Protein AF-A0A1W2TJQ8-F1 (afdb_monomer_lite)

Foldseek 3Di:
DVVLQLLLLVLLQLFKDQQVVLHGDDSVVLVVLLVVLQVVLVVVVVVVVPPPPDDDDDDDDDDDDDDDDDDDDDDPPPPDPPDDQLGRNDDDPVDHSVVSSVSSNVNCPVVVPDRIFGWWFWKKKKAFQVQQQAFDDDPPPPDDDDDDDDDPDRHGLNVVLVVQFPFWDDWDDDPGMTITIGTGGNNCVVVSVVSCCPSRVPRMDMDTPGSGDGDDD

pLDDT: mean 74.31, std 22.78, range [26.33, 95.38]

Structure (mmCIF, N/CA/C/O backbone):
data_AF-A0A1W2TJQ8-F1
#
_entry.id   AF-A0A1W2TJQ8-F1
#
loop_
_atom_site.group_PDB
_atom_site.id
_atom_site.type_symbol
_atom_site.label_atom_id
_atom_site.label_alt_id
_atom_site.label_comp_id
_atom_site.label_asym_id
_atom_site.label_entity_id
_atom_site.label_seq_id
_atom_site.pdbx_PDB_ins_c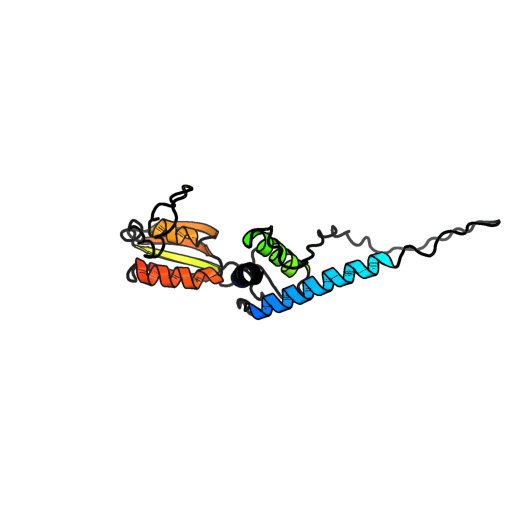ode
_atom_site.Cartn_x
_atom_site.Cartn_y
_atom_site.Cartn_z
_atom_site.occupancy
_atom_site.B_iso_or_equiv
_atom_site.auth_seq_id
_atom_site.auth_comp_id
_atom_site.auth_asym_id
_atom_site.auth_atom_id
_atom_site.pdbx_PDB_model_num
ATOM 1 N N . MET A 1 1 ? 19.035 12.869 -8.735 1.00 63.84 1 MET A N 1
ATOM 2 C CA . MET A 1 1 ? 18.382 11.828 -9.554 1.00 63.84 1 MET A CA 1
ATOM 3 C C . MET A 1 1 ? 18.029 10.630 -8.681 1.00 63.84 1 MET A C 1
ATOM 5 O O . MET A 1 1 ? 16.858 10.291 -8.577 1.00 63.84 1 MET A O 1
ATOM 9 N N . ASP A 1 2 ? 19.001 10.108 -7.936 1.00 82.50 2 ASP A N 1
ATOM 10 C CA . ASP A 1 2 ? 18.898 8.849 -7.175 1.00 82.50 2 ASP A CA 1
ATOM 11 C C . ASP A 1 2 ? 17.796 8.828 -6.108 1.00 82.50 2 ASP A C 1
ATOM 13 O O . ASP A 1 2 ? 17.127 7.818 -5.917 1.00 82.50 2 ASP A O 1
ATOM 17 N N . ARG A 1 3 ? 17.525 9.964 -5.449 1.00 87.06 3 ARG A N 1
ATOM 18 C CA . ARG A 1 3 ? 16.430 10.059 -4.469 1.00 87.06 3 ARG A CA 1
ATOM 19 C C . ARG A 1 3 ? 15.058 9.772 -5.092 1.00 87.06 3 ARG A C 1
ATOM 21 O O . ARG A 1 3 ? 14.298 8.994 -4.531 1.00 87.06 3 ARG A O 1
ATOM 28 N N . VAL A 1 4 ? 14.757 10.394 -6.236 1.00 88.75 4 VAL A N 1
ATOM 29 C CA . VAL A 1 4 ? 13.474 10.208 -6.943 1.00 88.75 4 VAL A CA 1
ATOM 30 C C . VAL A 1 4 ? 13.395 8.795 -7.509 1.00 88.75 4 VAL A C 1
ATOM 32 O O . VAL A 1 4 ? 12.346 8.166 -7.449 1.00 88.75 4 VAL A O 1
ATOM 35 N N . HIS A 1 5 ? 14.516 8.274 -8.005 1.00 89.19 5 HIS A N 1
ATOM 36 C CA . HIS A 1 5 ? 14.603 6.914 -8.521 1.00 89.19 5 HIS A CA 1
ATOM 37 C C . HIS A 1 5 ? 14.267 5.860 -7.458 1.00 89.19 5 HIS A C 1
ATOM 39 O O . HIS A 1 5 ? 13.374 5.038 -7.663 1.00 89.19 5 HIS A O 1
ATOM 45 N N . ASN A 1 6 ? 14.885 5.958 -6.280 1.00 91.19 6 ASN A N 1
ATOM 46 C CA . ASN A 1 6 ? 14.602 5.063 -5.159 1.00 91.19 6 ASN A CA 1
ATOM 47 C C . ASN A 1 6 ? 13.150 5.176 -4.675 1.00 91.19 6 ASN A C 1
ATOM 49 O O . ASN A 1 6 ? 12.543 4.175 -4.296 1.00 91.19 6 ASN A O 1
ATOM 53 N N . GLU A 1 7 ? 12.574 6.381 -4.705 1.00 91.69 7 GLU A N 1
ATOM 54 C CA . GLU A 1 7 ? 11.172 6.604 -4.347 1.00 91.69 7 GLU A CA 1
ATOM 55 C C . GLU A 1 7 ? 10.215 5.932 -5.343 1.00 91.69 7 GLU A C 1
ATOM 57 O O . GLU A 1 7 ? 9.292 5.231 -4.927 1.00 91.69 7 GLU A O 1
ATOM 62 N N . VAL A 1 8 ? 10.464 6.073 -6.650 1.00 92.62 8 VAL A N 1
ATOM 63 C CA . VAL A 1 8 ? 9.691 5.396 -7.703 1.00 92.62 8 VAL A CA 1
ATOM 64 C C . VAL A 1 8 ? 9.752 3.881 -7.518 1.00 92.62 8 VAL A C 1
ATOM 66 O O . VAL A 1 8 ? 8.707 3.236 -7.455 1.00 92.62 8 VAL A O 1
ATOM 69 N N . ILE A 1 9 ? 10.953 3.315 -7.366 1.00 92.56 9 ILE A N 1
ATOM 70 C CA . ILE A 1 9 ? 11.134 1.869 -7.169 1.00 92.56 9 ILE A CA 1
ATOM 71 C C . ILE A 1 9 ? 10.410 1.394 -5.909 1.00 92.56 9 ILE A C 1
ATOM 73 O O . ILE A 1 9 ? 9.742 0.362 -5.945 1.00 92.56 9 ILE A O 1
ATOM 77 N N . GLY A 1 10 ? 10.498 2.147 -4.809 1.00 90.94 10 GLY A N 1
ATOM 78 C CA . GLY A 1 10 ? 9.810 1.821 -3.562 1.00 90.94 10 GLY A CA 1
ATOM 79 C C . GLY A 1 10 ? 8.291 1.739 -3.727 1.00 90.94 10 GLY A C 1
ATOM 80 O O . GLY A 1 10 ? 7.677 0.784 -3.253 1.00 90.94 10 GLY A O 1
ATOM 81 N N . ILE A 1 11 ? 7.692 2.694 -4.448 1.00 90.06 11 ILE A N 1
ATOM 82 C CA . ILE A 1 11 ? 6.245 2.716 -4.723 1.00 90.06 11 ILE A CA 1
ATOM 83 C C . ILE A 1 11 ? 5.832 1.553 -5.636 1.00 90.06 11 ILE A C 1
ATOM 85 O O . ILE A 1 11 ? 4.778 0.950 -5.440 1.00 90.06 11 ILE A O 1
ATOM 89 N N . VAL A 1 12 ? 6.635 1.231 -6.652 1.00 90.50 12 VAL A N 1
ATOM 90 C CA . VAL A 1 12 ? 6.337 0.127 -7.578 1.00 90.50 12 VAL A CA 1
ATOM 91 C C . VAL A 1 12 ? 6.438 -1.219 -6.852 1.00 90.50 12 VAL A C 1
ATOM 93 O O . VAL A 1 12 ? 5.533 -2.050 -6.952 1.00 90.50 12 VAL A O 1
ATOM 96 N N . ALA A 1 13 ? 7.500 -1.416 -6.068 1.00 89.56 13 ALA A N 1
ATOM 97 C CA . ALA A 1 13 ? 7.721 -2.636 -5.300 1.00 89.56 13 ALA A CA 1
ATOM 98 C C . ALA A 1 13 ? 6.625 -2.877 -4.251 1.00 89.56 13 ALA A C 1
ATOM 100 O O . ALA A 1 13 ? 6.263 -4.022 -4.015 1.00 89.56 13 ALA A O 1
ATOM 101 N N . SER A 1 14 ? 6.038 -1.830 -3.658 1.00 87.50 14 SER A N 1
ATOM 102 C CA . SER A 1 14 ? 4.963 -1.995 -2.668 1.00 87.50 14 SER A CA 1
ATOM 103 C C . SER A 1 14 ? 3.621 -2.449 -3.260 1.00 87.50 14 SER A C 1
ATOM 105 O O . SER A 1 14 ? 2.761 -2.911 -2.506 1.00 87.50 14 SER A O 1
ATOM 107 N N . LYS A 1 15 ? 3.433 -2.306 -4.581 1.00 86.88 15 LYS A N 1
ATOM 108 C CA . LYS A 1 15 ? 2.163 -2.541 -5.295 1.00 86.88 15 LYS A CA 1
ATOM 109 C C . LYS A 1 15 ? 2.174 -3.759 -6.221 1.00 86.88 15 LYS A C 1
ATOM 111 O O . LYS A 1 15 ? 1.104 -4.242 -6.597 1.00 86.88 15 LYS A O 1
ATOM 116 N N . LEU A 1 16 ? 3.353 -4.233 -6.623 1.00 86.06 16 LEU A N 1
ATOM 117 C CA . LEU A 1 16 ? 3.500 -5.380 -7.519 1.00 86.06 16 LEU A CA 1
ATOM 118 C C . LEU A 1 16 ? 3.864 -6.649 -6.749 1.00 86.06 16 LEU A C 1
ATOM 120 O O . LEU A 1 16 ? 4.748 -6.655 -5.891 1.00 86.06 16 LEU A O 1
ATOM 124 N N . VAL A 1 17 ? 3.211 -7.749 -7.114 1.00 86.19 17 VAL A N 1
ATOM 125 C CA . VAL A 1 17 ? 3.502 -9.082 -6.580 1.00 86.19 17 VAL A CA 1
ATOM 126 C C . VAL A 1 17 ? 3.666 -10.083 -7.712 1.00 86.19 17 VAL A C 1
ATOM 128 O O . VAL A 1 17 ? 3.165 -9.884 -8.822 1.00 86.19 17 VAL A O 1
ATOM 131 N N . ASP A 1 18 ? 4.331 -11.187 -7.404 1.00 87.06 18 ASP A N 1
ATOM 132 C CA . ASP A 1 18 ? 4.364 -12.354 -8.272 1.00 87.06 18 ASP A CA 1
ATOM 133 C C . ASP A 1 18 ? 3.012 -13.093 -8.190 1.00 87.06 18 ASP A C 1
ATOM 135 O O . ASP A 1 18 ? 2.640 -13.592 -7.119 1.00 87.06 18 ASP A O 1
ATOM 139 N N . PRO A 1 19 ? 2.259 -13.214 -9.298 1.00 82.44 19 PRO A N 1
ATOM 140 C CA . PRO A 1 19 ? 0.963 -13.883 -9.302 1.00 82.44 19 PRO A CA 1
ATOM 141 C C . PRO A 1 19 ? 1.050 -15.385 -8.998 1.00 82.44 19 PRO A C 1
ATOM 143 O O . PRO A 1 19 ? 0.041 -15.964 -8.587 1.00 82.44 19 PRO A O 1
ATOM 146 N N . ARG A 1 20 ? 2.221 -16.016 -9.169 1.00 84.62 20 ARG A N 1
ATOM 147 C CA . ARG A 1 20 ? 2.450 -17.444 -8.905 1.00 84.62 20 ARG A CA 1
ATOM 148 C C . ARG A 1 20 ? 2.801 -17.691 -7.447 1.00 84.62 20 ARG A C 1
ATOM 150 O O . ARG A 1 20 ? 2.193 -18.538 -6.804 1.00 84.62 20 ARG A O 1
ATOM 157 N N . THR A 1 21 ? 3.776 -16.951 -6.923 1.00 84.00 21 THR A N 1
ATOM 158 C CA . THR A 1 21 ? 4.282 -17.174 -5.557 1.00 84.00 21 THR A CA 1
ATOM 159 C C . THR A 1 21 ? 3.563 -16.347 -4.497 1.00 84.00 21 THR A C 1
ATOM 161 O O . THR A 1 21 ? 3.743 -16.602 -3.307 1.00 84.00 21 THR A O 1
ATOM 164 N N . LYS A 1 22 ? 2.751 -15.365 -4.913 1.00 78.81 22 LYS A N 1
ATOM 165 C CA . LYS A 1 22 ? 2.057 -14.394 -4.053 1.00 78.81 22 LYS A CA 1
ATOM 166 C C . LYS A 1 22 ? 3.006 -13.569 -3.177 1.00 78.81 22 LYS A C 1
ATOM 168 O O . LYS A 1 22 ? 2.601 -13.033 -2.148 1.00 78.81 22 LYS A O 1
ATOM 173 N N . ARG A 1 23 ? 4.282 -13.468 -3.563 1.00 81.56 23 ARG A N 1
ATOM 174 C CA . ARG A 1 23 ? 5.295 -12.688 -2.842 1.00 81.56 23 ARG A CA 1
ATOM 175 C C . ARG A 1 23 ? 5.484 -11.323 -3.489 1.00 81.56 23 ARG A C 1
ATOM 177 O O . ARG A 1 23 ? 5.466 -11.191 -4.710 1.00 81.56 23 ARG A O 1
ATOM 184 N N . VAL A 1 24 ? 5.688 -10.320 -2.641 1.00 84.75 24 VAL A N 1
ATOM 185 C CA . VAL A 1 24 ? 6.065 -8.966 -3.055 1.00 84.75 24 VAL A CA 1
ATOM 186 C C . VAL A 1 24 ? 7.486 -8.996 -3.617 1.00 84.75 24 VAL A C 1
ATOM 188 O O . VAL A 1 24 ? 8.364 -9.656 -3.053 1.00 84.75 24 VAL A O 1
ATOM 191 N N . TYR A 1 25 ? 7.715 -8.286 -4.719 1.00 86.75 25 TYR A N 1
ATOM 192 C CA . TYR A 1 25 ? 9.050 -8.164 -5.297 1.00 86.75 25 TYR A CA 1
ATOM 193 C C . TYR A 1 25 ? 9.954 -7.263 -4.452 1.00 86.75 25 TYR A C 1
ATOM 195 O O . TYR A 1 25 ? 9.515 -6.285 -3.849 1.00 86.75 25 TYR A O 1
ATOM 203 N N . THR A 1 26 ? 11.250 -7.574 -4.427 1.00 90.31 26 THR A N 1
ATOM 204 C CA . THR A 1 26 ? 12.237 -6.688 -3.803 1.00 90.31 26 THR A CA 1
ATOM 205 C C . THR A 1 26 ? 12.533 -5.500 -4.714 1.00 90.31 26 THR A C 1
ATOM 207 O O . THR A 1 26 ? 12.431 -5.598 -5.940 1.00 90.31 26 THR A O 1
ATOM 210 N N . THR A 1 27 ? 12.958 -4.382 -4.125 1.00 91.62 27 THR A N 1
ATOM 211 C CA . THR A 1 27 ? 13.327 -3.168 -4.870 1.00 91.62 27 THR A CA 1
ATOM 212 C C . THR A 1 27 ? 14.357 -3.457 -5.963 1.00 91.62 27 THR A C 1
ATOM 214 O O . THR A 1 27 ? 14.155 -3.048 -7.099 1.00 91.62 27 THR A O 1
ATOM 217 N N . GLY A 1 28 ? 15.388 -4.258 -5.670 1.00 92.75 28 GLY A N 1
ATOM 218 C CA . GLY A 1 28 ? 16.419 -4.616 -6.650 1.00 92.75 28 GLY A CA 1
ATOM 219 C C . GLY A 1 28 ? 15.940 -5.526 -7.791 1.00 92.75 28 GLY A C 1
A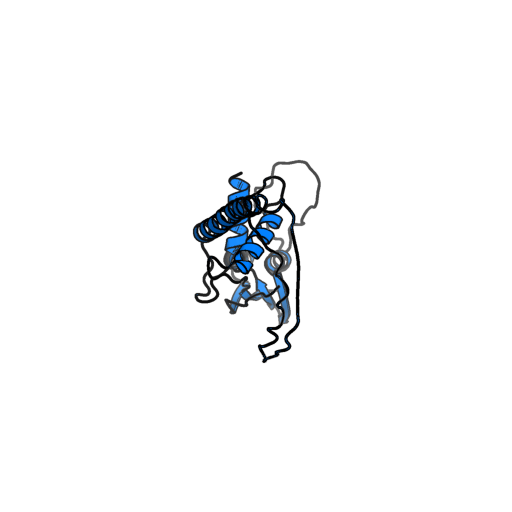TOM 220 O O . GLY A 1 28 ? 16.540 -5.530 -8.861 1.00 92.75 28 GLY A O 1
ATOM 221 N N . MET A 1 29 ? 14.868 -6.309 -7.605 1.00 91.44 29 MET A N 1
ATOM 222 C CA . MET A 1 29 ? 14.260 -7.064 -8.714 1.00 91.44 29 MET A CA 1
ATOM 223 C C . MET A 1 29 ? 13.463 -6.141 -9.639 1.00 91.44 29 MET A C 1
ATOM 225 O O . MET A 1 29 ? 13.547 -6.279 -10.857 1.00 91.44 29 MET A O 1
ATOM 229 N N . ILE A 1 30 ? 12.731 -5.185 -9.061 1.00 92.38 30 ILE A N 1
ATOM 230 C CA . ILE A 1 30 ? 11.990 -4.168 -9.814 1.00 92.38 30 ILE A CA 1
ATOM 231 C C . ILE A 1 30 ? 12.943 -3.244 -10.578 1.00 92.38 30 ILE A C 1
ATOM 233 O O . ILE A 1 30 ? 12.695 -2.961 -11.744 1.00 92.38 30 ILE A O 1
ATOM 237 N N . GLU A 1 31 ? 14.044 -2.823 -9.958 1.00 93.50 31 GLU A N 1
ATOM 238 C CA . GLU A 1 31 ? 15.089 -2.004 -10.584 1.00 93.50 31 GLU A CA 1
ATOM 239 C C . GLU A 1 31 ? 15.645 -2.678 -11.844 1.00 93.50 31 GLU A C 1
ATOM 241 O O . GLU A 1 31 ? 15.554 -2.118 -12.932 1.00 93.50 31 GLU A O 1
ATOM 246 N N . LYS A 1 32 ? 16.075 -3.942 -11.733 1.00 93.25 32 LYS A N 1
ATOM 247 C CA . LYS A 1 32 ? 16.557 -4.725 -12.884 1.00 93.25 32 LYS A CA 1
ATOM 248 C C . LYS A 1 32 ? 15.512 -4.850 -13.990 1.00 93.25 32 LYS A C 1
ATOM 250 O O . LYS A 1 32 ? 15.850 -4.757 -15.165 1.00 93.25 32 LYS A O 1
ATOM 255 N N . ALA A 1 33 ? 14.249 -5.071 -13.629 1.00 91.81 33 ALA A N 1
ATOM 256 C CA . ALA A 1 33 ? 13.171 -5.165 -14.606 1.00 91.81 33 ALA A CA 1
ATOM 257 C C . ALA A 1 33 ? 12.933 -3.827 -15.328 1.00 91.81 33 ALA A C 1
ATOM 259 O O . ALA A 1 33 ? 12.738 -3.811 -16.540 1.00 91.81 33 ALA A O 1
ATOM 260 N N . LEU A 1 34 ? 12.991 -2.704 -14.608 1.00 92.00 34 LEU A N 1
ATOM 261 C CA . LEU A 1 34 ? 12.877 -1.366 -15.189 1.00 92.00 34 LEU A CA 1
ATOM 262 C C . LEU A 1 34 ? 14.087 -1.006 -16.063 1.00 92.00 34 LEU A C 1
ATOM 264 O O . LEU A 1 34 ? 13.902 -0.374 -17.101 1.00 92.00 34 LEU A O 1
ATOM 268 N N . ASP A 1 35 ? 15.291 -1.450 -15.707 1.00 91.75 35 ASP A N 1
ATOM 269 C CA . ASP A 1 35 ? 16.497 -1.272 -16.525 1.00 91.75 35 ASP A CA 1
ATOM 270 C C . ASP A 1 35 ? 16.443 -2.081 -17.829 1.00 91.75 35 ASP A C 1
ATOM 272 O O . ASP A 1 35 ? 16.862 -1.616 -18.894 1.00 91.75 35 ASP A O 1
ATOM 276 N N . MET A 1 36 ? 15.862 -3.284 -17.790 1.00 89.62 36 MET A N 1
ATOM 277 C CA . MET A 1 36 ? 15.589 -4.052 -19.007 1.00 89.62 36 MET A CA 1
ATOM 278 C C . MET A 1 36 ? 14.613 -3.306 -19.928 1.00 89.62 36 MET A C 1
ATOM 280 O O . MET A 1 36 ? 14.845 -3.242 -21.133 1.00 89.62 36 MET A O 1
ATOM 284 N N . LEU A 1 37 ? 13.568 -2.679 -19.379 1.00 90.12 37 LEU A N 1
ATOM 285 C CA . LEU A 1 37 ? 12.615 -1.903 -20.182 1.00 90.12 37 LEU A CA 1
ATOM 286 C C . LEU A 1 37 ? 13.215 -0.605 -20.735 1.00 90.12 37 LEU A C 1
ATOM 288 O O . LEU A 1 37 ? 12.970 -0.273 -21.894 1.00 90.12 37 LEU A O 1
ATOM 292 N N . SER A 1 38 ? 14.030 0.107 -19.952 1.00 90.00 38 SER A N 1
ATOM 293 C CA . SER A 1 38 ? 14.683 1.338 -20.414 1.00 90.00 38 SER A CA 1
ATOM 294 C C . SER A 1 38 ? 15.704 1.054 -21.514 1.00 90.00 38 SER A C 1
ATOM 296 O O . SER A 1 38 ? 15.710 1.727 -22.546 1.00 90.00 38 SER A O 1
ATOM 298 N N . SER A 1 39 ? 16.511 0.002 -21.361 1.00 88.06 39 SER A N 1
ATOM 299 C CA . SER A 1 39 ? 17.462 -0.417 -22.394 1.00 88.06 39 SER A CA 1
ATOM 300 C C . SER A 1 39 ? 16.769 -0.866 -23.684 1.00 88.06 39 SER A C 1
ATOM 302 O O . SER A 1 39 ? 17.253 -0.535 -24.768 1.00 88.06 39 SER A O 1
ATOM 304 N N . GLN A 1 40 ? 15.616 -1.537 -23.592 1.00 84.75 40 GLN A N 1
ATOM 305 C CA . GLN A 1 40 ? 14.801 -1.907 -24.752 1.00 84.75 40 GLN A CA 1
ATOM 306 C C . GLN A 1 40 ? 14.207 -0.676 -25.453 1.00 84.75 40 GLN A C 1
ATOM 308 O O . GLN A 1 40 ? 14.262 -0.579 -26.680 1.00 84.75 40 GLN A O 1
ATOM 313 N N . ALA A 1 41 ? 13.704 0.302 -24.694 1.00 83.38 41 ALA A N 1
ATOM 314 C CA . ALA A 1 41 ? 13.166 1.540 -25.252 1.00 83.38 41 ALA A CA 1
ATOM 315 C C . ALA A 1 41 ? 14.234 2.354 -26.007 1.00 83.38 41 ALA A C 1
ATOM 317 O O . ALA A 1 41 ? 13.950 2.903 -27.069 1.00 83.38 41 ALA A O 1
ATOM 318 N N . HIS A 1 42 ? 15.475 2.381 -25.510 1.00 76.25 42 HIS A N 1
ATOM 319 C CA . HIS A 1 42 ? 16.591 3.057 -26.181 1.00 76.25 42 HIS A CA 1
ATOM 320 C C . HIS A 1 42 ? 17.144 2.300 -27.401 1.00 76.25 42 HIS A C 1
ATOM 322 O O . HIS A 1 42 ? 17.771 2.914 -28.266 1.00 76.25 42 HIS A O 1
ATOM 328 N N . GLN A 1 43 ? 16.923 0.986 -27.499 1.00 69.50 43 GLN A N 1
ATOM 329 C CA . GLN A 1 43 ? 17.286 0.199 -28.684 1.00 69.50 43 GLN A CA 1
ATOM 330 C C . GLN A 1 43 ? 16.252 0.350 -29.811 1.00 69.50 43 GLN A C 1
ATOM 332 O O . GLN A 1 43 ? 16.641 0.466 -30.971 1.00 69.50 43 GLN A O 1
ATOM 337 N N . GLY A 1 44 ? 14.959 0.457 -29.479 1.00 58.53 44 GLY A N 1
ATOM 338 C CA . GLY A 1 44 ? 13.879 0.632 -30.461 1.00 58.53 44 GLY A CA 1
ATOM 339 C C . GLY A 1 44 ? 13.927 1.941 -31.268 1.00 58.53 44 GLY A C 1
ATOM 340 O O . GLY A 1 44 ? 13.342 2.014 -32.348 1.00 58.53 44 GLY A O 1
ATOM 341 N N . ASP A 1 45 ? 14.649 2.960 -30.791 1.00 53.00 45 ASP A N 1
ATOM 342 C CA . ASP A 1 45 ? 14.826 4.239 -31.501 1.00 53.00 45 ASP A CA 1
ATOM 343 C C . ASP A 1 45 ? 15.929 4.174 -32.583 1.00 53.00 45 ASP A C 1
ATOM 345 O O . ASP A 1 45 ? 15.947 4.960 -33.533 1.00 53.00 45 ASP A O 1
ATOM 349 N N . LYS A 1 46 ? 16.839 3.188 -32.502 1.00 48.16 46 LYS A N 1
ATOM 350 C CA . LYS A 1 46 ? 17.889 2.984 -33.518 1.00 48.16 46 LYS A CA 1
ATOM 351 C C . LYS A 1 46 ? 17.399 2.225 -34.753 1.00 48.16 46 LYS A C 1
ATOM 353 O O . LYS A 1 46 ? 17.873 2.527 -35.845 1.00 48.16 46 LYS A O 1
ATOM 358 N N . ASP A 1 47 ? 16.428 1.323 -34.616 1.00 47.28 47 ASP A N 1
ATOM 359 C CA . ASP A 1 47 ? 15.894 0.560 -35.758 1.00 47.28 47 ASP A CA 1
ATOM 360 C C . ASP A 1 47 ? 14.942 1.376 -36.651 1.00 47.28 47 ASP A C 1
ATOM 362 O O . ASP A 1 47 ? 14.857 1.130 -37.853 1.00 47.28 47 ASP A O 1
ATOM 366 N N . LYS A 1 48 ? 14.286 2.425 -36.130 1.00 46.62 48 LYS A N 1
ATOM 367 C CA . LYS A 1 48 ? 13.427 3.312 -36.947 1.00 46.62 48 LYS A CA 1
ATOM 368 C C . LYS A 1 48 ? 14.194 4.264 -37.873 1.00 46.62 48 LYS A C 1
ATOM 370 O O . LYS A 1 48 ? 13.576 4.917 -38.711 1.00 46.62 48 LYS A O 1
ATOM 375 N N . SER A 1 49 ? 15.520 4.340 -37.753 1.00 39.69 49 SER A N 1
ATOM 376 C CA . SER A 1 49 ? 16.364 5.226 -38.569 1.00 39.69 49 SER A CA 1
ATOM 377 C C . SER A 1 49 ? 17.028 4.525 -39.765 1.00 39.69 49 SER A C 1
ATOM 379 O O . SER A 1 49 ? 17.686 5.194 -40.561 1.00 39.69 49 SER A O 1
ATOM 381 N N . ALA A 1 50 ? 16.861 3.205 -39.921 1.00 43.22 50 ALA A N 1
ATOM 382 C CA . ALA A 1 50 ? 17.481 2.434 -41.005 1.00 43.22 50 ALA A CA 1
ATOM 383 C C . ALA A 1 50 ? 16.556 2.175 -42.214 1.00 43.22 50 ALA A C 1
ATOM 385 O O . ALA A 1 50 ? 17.052 1.814 -43.277 1.00 43.22 50 ALA A O 1
ATOM 386 N N . ASP A 1 51 ? 15.244 2.425 -42.105 1.00 39.78 51 ASP A N 1
ATOM 387 C CA . ASP A 1 51 ? 14.271 2.196 -43.190 1.00 39.78 51 ASP A CA 1
ATOM 388 C C . ASP A 1 51 ? 13.841 3.498 -43.898 1.00 39.78 51 ASP A C 1
ATOM 390 O O . ASP A 1 51 ? 12.666 3.821 -44.059 1.00 39.78 51 ASP A O 1
ATOM 394 N N . LYS A 1 52 ? 14.817 4.329 -44.283 1.00 41.19 52 LYS A N 1
ATOM 395 C CA . LYS A 1 52 ? 14.577 5.448 -45.213 1.00 41.19 52 LYS A CA 1
ATOM 396 C C . LYS A 1 52 ? 15.792 5.731 -46.085 1.00 41.19 52 LYS A C 1
ATOM 398 O O . LYS A 1 52 ? 16.260 6.862 -46.183 1.00 41.19 52 LYS A O 1
ATOM 403 N N . SER A 1 53 ? 16.351 4.701 -46.710 1.00 39.00 53 SER A N 1
ATOM 404 C CA . SER A 1 53 ? 17.382 4.866 -47.742 1.00 39.00 53 SER A CA 1
ATOM 405 C C . SER A 1 53 ? 17.380 3.695 -48.719 1.00 39.00 53 SER A C 1
ATOM 407 O O . SER A 1 53 ? 18.395 3.034 -48.877 1.00 39.00 53 SER A O 1
ATOM 409 N N . THR A 1 54 ? 16.247 3.399 -49.364 1.00 36.94 54 THR A N 1
ATOM 410 C CA . THR A 1 54 ? 16.216 2.687 -50.664 1.00 36.94 54 THR A CA 1
ATOM 411 C C . THR A 1 54 ? 14.806 2.699 -51.265 1.00 36.94 54 THR A C 1
ATOM 413 O O . THR A 1 54 ? 14.120 1.691 -51.292 1.00 36.94 54 THR A O 1
ATOM 416 N N . ALA A 1 55 ? 14.352 3.852 -51.768 1.00 39.31 55 ALA A N 1
ATOM 417 C CA . ALA A 1 55 ? 13.250 3.897 -52.740 1.00 39.31 55 ALA A CA 1
ATOM 418 C C . ALA A 1 55 ? 13.151 5.279 -53.410 1.00 39.31 55 ALA A C 1
ATOM 420 O O . ALA A 1 55 ? 12.311 6.091 -53.034 1.00 39.31 55 ALA A O 1
ATOM 421 N N . ALA A 1 56 ? 14.010 5.557 -54.396 1.00 30.42 56 ALA A N 1
ATOM 422 C CA . ALA A 1 56 ? 13.750 6.581 -55.416 1.00 30.42 56 ALA A CA 1
ATOM 423 C C . ALA A 1 56 ? 14.713 6.435 -56.610 1.00 30.42 56 ALA A C 1
ATOM 425 O O . ALA A 1 56 ? 15.746 7.095 -56.654 1.00 30.42 56 ALA A O 1
ATOM 426 N N . ALA A 1 57 ? 14.367 5.587 -57.583 1.00 29.66 57 ALA A N 1
ATOM 427 C CA . ALA A 1 57 ? 14.748 5.764 -58.991 1.00 29.66 57 ALA A CA 1
ATOM 428 C C . ALA A 1 57 ? 13.844 4.908 -59.898 1.00 29.66 57 ALA A C 1
ATOM 430 O O . ALA A 1 57 ? 14.100 3.753 -60.217 1.00 29.66 57 ALA A O 1
ATOM 431 N N . THR A 1 58 ? 12.734 5.548 -60.225 1.00 30.34 58 THR A N 1
ATOM 432 C CA . THR A 1 58 ? 11.652 5.316 -61.181 1.00 30.34 58 THR A CA 1
ATOM 433 C C . THR A 1 58 ? 12.053 4.818 -62.591 1.00 30.34 58 THR A C 1
ATOM 435 O O . THR A 1 58 ? 12.991 5.323 -63.201 1.00 30.34 58 THR A O 1
ATOM 438 N N . THR A 1 59 ? 11.188 3.933 -63.120 1.00 28.36 59 THR A N 1
ATOM 439 C CA . THR A 1 59 ? 10.752 3.695 -64.527 1.00 28.36 59 THR A CA 1
ATOM 440 C C . THR A 1 59 ? 11.671 3.048 -65.569 1.00 28.36 59 THR A C 1
ATOM 442 O O . THR A 1 59 ? 12.625 3.669 -66.018 1.00 28.36 59 THR A O 1
ATOM 445 N N . ALA A 1 60 ? 11.215 1.922 -66.149 1.00 27.92 60 ALA A N 1
ATOM 446 C CA . ALA A 1 60 ? 10.512 1.925 -67.447 1.00 27.92 60 ALA A CA 1
ATOM 447 C C . ALA A 1 60 ? 9.920 0.545 -67.855 1.00 27.92 60 ALA A C 1
ATOM 449 O O . ALA A 1 60 ? 10.594 -0.473 -67.777 1.00 27.92 60 ALA A O 1
ATOM 450 N N . ALA A 1 61 ? 8.688 0.603 -68.389 1.00 28.66 61 ALA A N 1
ATOM 451 C CA . ALA A 1 61 ? 8.139 -0.154 -69.532 1.00 28.66 61 ALA A CA 1
ATOM 452 C C . ALA A 1 61 ? 7.586 -1.612 -69.415 1.00 28.66 61 ALA A C 1
ATOM 454 O O . ALA A 1 61 ? 8.317 -2.585 -69.534 1.00 28.66 61 ALA A O 1
ATOM 455 N N . THR A 1 62 ? 6.237 -1.690 -69.402 1.00 28.27 62 THR A N 1
ATOM 456 C CA . THR A 1 62 ? 5.360 -2.243 -70.482 1.00 28.27 62 THR A CA 1
ATOM 457 C C . THR A 1 62 ? 4.939 -3.740 -70.515 1.00 28.27 62 THR A C 1
ATOM 459 O O . THR A 1 62 ? 5.745 -4.615 -70.798 1.00 28.27 62 THR A O 1
ATOM 462 N N . THR A 1 63 ? 3.598 -3.945 -70.425 1.00 26.33 63 THR A N 1
ATOM 463 C CA . THR A 1 63 ? 2.695 -5.019 -70.977 1.00 26.33 63 THR A CA 1
ATOM 464 C C . THR A 1 63 ? 2.852 -6.471 -70.485 1.00 26.33 63 THR A C 1
ATOM 466 O O . THR A 1 63 ? 3.969 -6.922 -70.325 1.00 26.33 63 THR A O 1
ATOM 469 N N . ALA A 1 64 ? 1.835 -7.330 -70.306 1.00 27.05 64 ALA A N 1
ATOM 470 C CA . ALA A 1 64 ? 0.372 -7.326 -70.484 1.00 27.05 64 ALA A CA 1
ATOM 471 C C . ALA A 1 64 ? -0.231 -8.631 -69.876 1.00 27.05 64 ALA A C 1
ATOM 473 O O . ALA A 1 64 ? 0.508 -9.588 -69.677 1.00 27.05 64 ALA A O 1
ATOM 474 N N . ALA A 1 65 ? -1.569 -8.652 -69.718 1.00 28.72 65 ALA A N 1
ATOM 475 C CA . ALA A 1 65 ? -2.498 -9.805 -69.611 1.00 28.72 65 ALA A CA 1
ATOM 476 C C . ALA A 1 65 ? -2.415 -10.692 -68.340 1.00 28.72 65 ALA A C 1
ATOM 478 O O . ALA A 1 65 ? -1.410 -11.331 -68.075 1.00 28.72 65 ALA A O 1
ATOM 479 N N . SER A 1 66 ? -3.405 -10.651 -67.437 1.00 30.00 66 SER A N 1
ATOM 480 C CA . SER A 1 66 ? -4.697 -11.380 -67.472 1.00 30.00 66 SER A CA 1
ATOM 481 C C . SER A 1 66 ? -4.564 -12.887 -67.210 1.00 30.00 66 SER A C 1
ATOM 483 O O . SER A 1 66 ? -4.335 -13.642 -68.144 1.00 30.00 66 SER A O 1
ATOM 485 N N . ASP A 1 67 ? -4.813 -13.311 -65.967 1.00 28.47 67 ASP A N 1
ATOM 486 C CA . ASP A 1 67 ? -5.315 -14.648 -65.619 1.00 28.47 67 ASP A CA 1
ATOM 487 C C . ASP A 1 67 ? -5.956 -14.601 -64.218 1.00 28.47 67 ASP A C 1
ATOM 489 O O . ASP A 1 67 ? -5.516 -13.877 -63.328 1.00 28.47 67 ASP A O 1
ATOM 493 N N . THR A 1 68 ? -7.059 -15.320 -64.085 1.00 29.94 68 THR A N 1
ATOM 494 C CA . THR A 1 68 ? -7.977 -15.432 -62.961 1.00 29.94 68 THR A CA 1
ATOM 495 C C . THR A 1 68 ? -7.630 -16.689 -62.169 1.00 29.94 68 THR A C 1
ATOM 497 O O . THR A 1 68 ? -7.557 -17.769 -62.738 1.00 29.94 68 THR A O 1
ATOM 500 N N . GLY A 1 69 ? -7.525 -16.597 -60.844 1.00 29.19 69 GLY A N 1
ATOM 501 C CA . GLY A 1 69 ? -7.405 -17.791 -60.008 1.00 29.19 69 GLY A CA 1
ATOM 502 C C . GLY A 1 69 ? -7.474 -17.472 -58.523 1.00 29.19 69 GLY A C 1
ATOM 503 O O . GLY A 1 69 ? -6.474 -17.098 -57.922 1.00 29.19 69 GLY A O 1
ATOM 504 N N . ALA A 1 70 ? -8.661 -17.628 -57.934 1.00 36.00 70 ALA A N 1
ATOM 505 C CA . ALA A 1 70 ? -8.812 -17.816 -56.492 1.00 36.00 70 ALA A CA 1
ATOM 506 C C . ALA A 1 70 ? -8.046 -19.082 -56.056 1.00 36.00 70 ALA A C 1
ATOM 508 O O . ALA A 1 70 ? -7.963 -20.028 -56.848 1.00 36.00 70 ALA A O 1
ATOM 509 N N . PRO A 1 71 ? -7.542 -19.153 -54.810 1.00 39.41 71 PRO A N 1
ATOM 510 C CA . PRO A 1 71 ? -8.313 -19.913 -53.823 1.00 39.41 71 PRO A CA 1
ATOM 511 C C . PRO A 1 71 ? -8.177 -19.461 -52.348 1.00 39.41 71 PRO A C 1
ATOM 513 O O . PRO A 1 71 ? -7.197 -18.861 -51.927 1.00 39.41 71 PRO A O 1
ATOM 516 N N . THR A 1 72 ? -9.215 -19.839 -51.593 1.00 26.70 72 THR A N 1
ATOM 517 C CA . THR A 1 72 ? -9.229 -20.351 -50.203 1.00 26.70 72 THR A CA 1
ATOM 518 C C . THR A 1 72 ? -8.689 -19.520 -49.033 1.00 26.70 72 THR A C 1
ATOM 520 O O . THR A 1 72 ? -7.493 -19.438 -48.805 1.00 26.70 72 THR A O 1
ATOM 523 N N . ALA A 1 73 ? -9.658 -19.070 -48.225 1.00 38.06 73 ALA A N 1
ATOM 524 C CA . ALA A 1 73 ? -9.817 -19.350 -46.793 1.00 38.06 73 ALA A CA 1
ATOM 525 C C . ALA A 1 73 ? -8.574 -19.291 -45.898 1.00 38.06 73 ALA A C 1
ATOM 527 O O . ALA A 1 73 ? -7.859 -20.276 -45.808 1.00 38.06 73 ALA A O 1
ATOM 528 N N . GLU A 1 74 ? -8.468 -18.220 -45.112 1.00 28.39 74 GLU A N 1
ATOM 529 C CA . GLU A 1 74 ? -7.742 -18.190 -43.842 1.00 28.39 74 GLU A CA 1
ATOM 530 C C . GLU A 1 74 ? -8.389 -17.124 -42.936 1.00 28.39 74 GLU A C 1
ATOM 532 O O . GLU A 1 74 ? -8.384 -15.933 -43.232 1.00 28.39 74 GLU A O 1
ATOM 537 N N . GLU A 1 75 ? -9.077 -17.625 -41.908 1.00 30.05 75 GLU A N 1
ATOM 538 C CA . GLU A 1 75 ? -9.138 -17.109 -40.536 1.00 30.05 75 GLU A CA 1
ATOM 539 C C . GLU A 1 75 ? -9.035 -15.579 -40.354 1.00 30.05 75 GLU A C 1
ATOM 541 O O . GLU A 1 75 ? -7.948 -15.006 -40.275 1.00 30.05 75 GLU A O 1
ATOM 546 N N . GLU A 1 76 ? -10.188 -14.914 -40.193 1.00 29.80 76 GLU A N 1
ATOM 547 C CA . GLU A 1 76 ? -10.251 -13.587 -39.569 1.00 29.80 76 GLU A CA 1
ATOM 548 C C . GLU A 1 76 ? -9.810 -13.722 -38.104 1.00 29.80 76 GLU A C 1
ATOM 550 O O . GLU A 1 76 ? -10.604 -13.925 -37.185 1.00 29.80 76 GLU A O 1
ATOM 555 N N . ALA A 1 77 ? -8.497 -13.629 -37.901 1.00 35.00 77 ALA A N 1
ATOM 556 C CA . ALA A 1 77 ? -7.901 -13.333 -36.619 1.00 35.00 77 ALA A CA 1
ATOM 557 C C . ALA A 1 77 ? -8.399 -11.951 -36.182 1.00 35.00 77 ALA A C 1
ATOM 559 O O . ALA A 1 77 ? -7.986 -10.909 -36.695 1.00 35.00 77 ALA A O 1
ATOM 560 N N . GLU A 1 78 ? -9.330 -11.989 -35.238 1.00 35.69 78 GLU A N 1
ATOM 561 C CA . GLU A 1 78 ? -9.875 -10.873 -34.484 1.00 35.69 78 GLU A CA 1
ATOM 562 C C . GLU A 1 78 ? -8.764 -9.870 -34.130 1.00 35.69 78 GLU A C 1
ATOM 564 O O . GLU A 1 78 ? -7.817 -10.163 -33.391 1.00 35.69 78 GLU A O 1
ATOM 569 N N . ALA A 1 79 ? -8.854 -8.676 -34.720 1.00 38.12 79 ALA A N 1
ATOM 570 C CA . ALA A 1 79 ? -7.895 -7.600 -34.547 1.00 38.12 79 ALA A CA 1
ATOM 571 C C . ALA A 1 79 ? -7.900 -7.116 -33.090 1.00 38.12 79 ALA A C 1
ATOM 573 O O . ALA A 1 79 ? -8.651 -6.218 -32.707 1.00 38.12 79 ALA A O 1
ATOM 574 N N . LYS A 1 80 ? -7.030 -7.707 -32.266 1.00 37.00 80 LYS A N 1
ATOM 575 C CA . LYS A 1 80 ? -6.771 -7.246 -30.903 1.00 37.00 80 LYS A CA 1
ATOM 576 C C . LYS A 1 80 ? -6.271 -5.792 -30.981 1.00 37.00 80 LYS A C 1
ATOM 578 O O . LYS A 1 80 ? -5.268 -5.534 -31.654 1.00 37.00 80 LYS A O 1
ATOM 583 N N . PRO A 1 81 ? -6.953 -4.822 -30.349 1.00 39.97 81 PRO A N 1
ATOM 584 C CA . PRO A 1 81 ? -6.611 -3.412 -30.480 1.00 39.97 81 PRO A CA 1
ATOM 585 C C . PRO A 1 81 ? -5.192 -3.184 -29.957 1.00 39.97 81 PRO A C 1
ATOM 587 O O . PRO A 1 81 ? -4.864 -3.597 -28.844 1.00 39.97 81 PRO A O 1
ATOM 590 N N . LYS A 1 82 ? -4.342 -2.554 -30.780 1.00 45.16 82 LYS A N 1
ATOM 591 C CA . LYS A 1 82 ? -2.944 -2.243 -30.452 1.00 45.16 82 LYS A CA 1
ATOM 592 C C . LYS A 1 82 ? -2.886 -1.520 -29.107 1.00 45.16 82 LYS A C 1
ATOM 594 O O . LYS A 1 82 ? -3.293 -0.362 -28.997 1.00 45.16 82 LYS A O 1
ATOM 599 N N . ALA A 1 83 ? -2.407 -2.233 -28.089 1.00 51.75 83 ALA A N 1
ATOM 600 C CA . ALA A 1 83 ? -2.184 -1.697 -26.761 1.00 51.75 83 ALA A CA 1
ATOM 601 C C . ALA A 1 83 ? -1.240 -0.499 -26.883 1.00 51.75 83 ALA A C 1
ATOM 603 O O . ALA A 1 83 ? -0.193 -0.587 -27.520 1.00 51.75 83 ALA A O 1
ATOM 604 N N . LYS A 1 84 ? -1.644 0.632 -26.305 1.00 55.97 84 LYS A N 1
ATOM 605 C CA . LYS A 1 84 ? -0.816 1.833 -26.181 1.00 55.97 84 LYS A CA 1
ATOM 606 C C . LYS A 1 84 ? 0.551 1.396 -25.641 1.00 55.97 84 LYS A C 1
ATOM 608 O O . LYS A 1 84 ? 0.606 0.849 -24.542 1.00 55.97 84 LYS A O 1
ATOM 613 N N . GLU A 1 85 ? 1.609 1.562 -26.431 1.00 64.50 85 GLU A N 1
ATOM 614 C CA . GLU A 1 85 ? 2.972 1.174 -26.060 1.00 64.50 85 GLU A CA 1
ATOM 615 C C . GLU A 1 85 ? 3.370 1.920 -24.776 1.00 64.50 85 GLU A C 1
ATOM 617 O O . GLU A 1 85 ? 3.629 3.125 -24.780 1.00 64.50 85 GLU A O 1
ATOM 622 N N . HIS A 1 86 ? 3.329 1.227 -23.636 1.00 78.56 86 HIS A N 1
ATOM 623 C CA . HIS A 1 86 ? 3.746 1.776 -22.349 1.00 78.56 86 HIS A CA 1
ATOM 624 C C . HIS A 1 86 ? 5.263 1.631 -22.222 1.00 78.56 86 HIS A C 1
ATOM 626 O O . HIS A 1 86 ? 5.749 0.770 -21.490 1.00 78.56 86 HIS A O 1
ATOM 632 N N . ASN A 1 87 ? 6.018 2.434 -22.971 1.00 83.81 87 ASN A N 1
ATOM 633 C CA . ASN A 1 87 ? 7.476 2.394 -22.929 1.00 83.81 87 ASN A CA 1
ATOM 634 C C . ASN A 1 87 ? 7.995 3.115 -21.688 1.00 83.81 87 ASN A C 1
ATOM 636 O O . ASN A 1 87 ? 7.686 4.279 -21.450 1.00 83.81 87 ASN A O 1
ATOM 640 N N . TRP A 1 88 ? 8.823 2.420 -20.916 1.00 89.50 88 TRP A N 1
ATOM 641 C CA . TRP A 1 88 ? 9.542 3.009 -19.797 1.00 89.50 88 TRP A CA 1
ATOM 642 C C . TRP A 1 88 ? 10.924 3.459 -20.262 1.00 89.50 88 TRP A C 1
ATOM 644 O O . TRP A 1 88 ? 11.713 2.634 -20.704 1.00 89.50 88 TRP A O 1
ATOM 654 N N . THR A 1 89 ? 11.232 4.751 -20.149 1.00 89.31 89 THR A N 1
ATOM 655 C CA . THR A 1 89 ? 12.534 5.325 -20.552 1.00 89.31 89 THR A CA 1
ATOM 656 C C . THR A 1 89 ? 13.388 5.765 -19.361 1.00 89.31 89 THR A C 1
ATOM 658 O O . THR A 1 89 ? 14.388 6.454 -19.535 1.00 89.31 89 THR A O 1
ATOM 661 N N . GLY A 1 90 ? 12.986 5.413 -18.138 1.00 88.56 90 GLY A N 1
ATOM 662 C CA . GLY A 1 90 ? 13.666 5.822 -16.911 1.00 88.56 90 GLY A CA 1
ATOM 663 C C . GLY A 1 90 ? 13.059 7.047 -16.221 1.00 88.56 90 GLY A C 1
ATOM 664 O O . GLY A 1 90 ? 12.022 7.583 -16.611 1.00 88.56 90 GLY A O 1
ATOM 665 N N . VAL A 1 91 ? 13.717 7.459 -15.137 1.00 90.06 91 VAL A N 1
ATOM 666 C CA . VAL A 1 91 ? 13.213 8.469 -14.196 1.00 90.06 91 VAL A CA 1
ATOM 667 C C . VAL A 1 91 ? 13.569 9.883 -14.658 1.00 90.06 91 VAL A C 1
ATOM 669 O O . VAL A 1 91 ? 14.719 10.176 -14.975 1.00 90.06 91 VAL A O 1
ATOM 672 N N . VAL A 1 92 ? 12.589 10.786 -14.625 1.00 89.31 92 VAL A N 1
ATOM 673 C CA . VAL A 1 92 ? 12.701 12.198 -15.011 1.00 89.31 92 VAL A CA 1
ATOM 674 C C . VAL A 1 92 ? 12.463 13.092 -13.790 1.00 89.31 92 VAL A C 1
ATOM 676 O O . VAL A 1 92 ? 11.438 12.984 -13.125 1.00 89.31 92 VAL A O 1
ATOM 679 N N . THR A 1 93 ? 13.363 14.029 -13.487 1.00 86.81 93 THR A N 1
ATOM 680 C CA . THR A 1 93 ? 13.245 14.910 -12.300 1.00 86.81 93 THR A CA 1
ATOM 681 C C . THR A 1 93 ? 12.102 15.911 -12.338 1.00 86.81 93 THR A C 1
ATOM 683 O O . THR A 1 93 ? 11.733 16.437 -11.293 1.00 86.81 93 THR A O 1
ATOM 686 N N . THR A 1 94 ? 11.554 16.205 -13.514 1.00 87.75 94 THR A N 1
ATOM 687 C CA . THR A 1 94 ? 10.467 17.179 -13.676 1.00 87.75 94 THR A CA 1
ATOM 688 C C . THR A 1 94 ? 9.092 16.599 -13.348 1.00 87.75 94 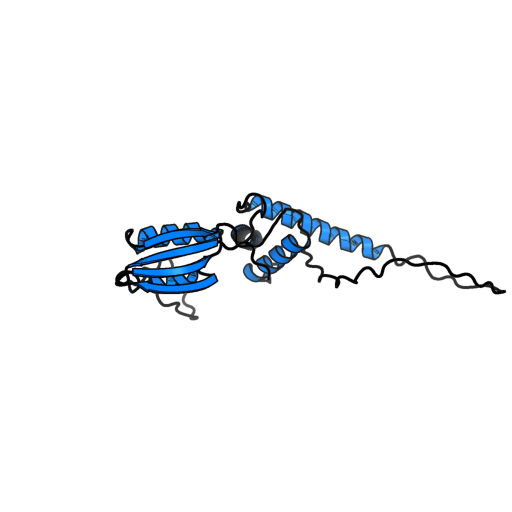THR A C 1
ATOM 690 O O . THR A 1 94 ? 8.142 17.354 -13.153 1.00 87.75 94 THR A O 1
ATOM 693 N N . LYS A 1 95 ? 8.967 15.267 -13.273 1.00 87.19 95 LYS A N 1
ATOM 694 C CA . LYS A 1 95 ? 7.725 14.569 -12.925 1.00 87.19 95 LYS A CA 1
ATOM 695 C C . LYS A 1 95 ? 7.754 14.138 -11.457 1.00 87.19 95 LYS A C 1
ATOM 697 O O . LYS A 1 95 ? 8.800 13.787 -10.918 1.00 87.19 95 LYS A O 1
ATOM 702 N N . SER A 1 96 ? 6.591 14.071 -10.812 1.00 91.19 96 SER A N 1
ATOM 703 C CA . SER A 1 96 ? 6.493 13.518 -9.455 1.00 91.19 96 SER A CA 1
ATOM 704 C C . SER A 1 96 ? 6.784 12.011 -9.436 1.00 91.19 96 SER A C 1
ATOM 706 O O . SER A 1 96 ? 6.458 11.298 -10.389 1.00 91.19 96 SER A O 1
ATOM 708 N N . ALA A 1 97 ? 7.350 11.503 -8.336 1.00 90.62 97 ALA A N 1
ATOM 709 C CA . ALA A 1 97 ? 7.648 10.076 -8.180 1.00 90.62 97 ALA A CA 1
ATOM 710 C C . ALA A 1 97 ? 6.390 9.202 -8.329 1.00 90.62 97 ALA A C 1
ATOM 712 O O . ALA A 1 97 ? 6.423 8.149 -8.956 1.00 90.62 97 ALA A O 1
ATOM 713 N N . LYS A 1 98 ? 5.241 9.674 -7.831 1.00 89.19 98 LYS A N 1
ATOM 714 C CA . LYS A 1 98 ? 3.966 8.951 -7.926 1.00 89.19 98 LYS A CA 1
ATOM 715 C C . LYS A 1 98 ? 3.484 8.787 -9.370 1.00 89.19 98 LYS A C 1
ATOM 717 O O . LYS A 1 98 ? 3.033 7.707 -9.733 1.00 89.19 98 LYS A O 1
ATOM 722 N N . SER A 1 99 ? 3.583 9.838 -10.187 1.00 90.88 99 SER A N 1
ATOM 723 C CA . SER A 1 99 ? 3.202 9.775 -11.606 1.00 90.88 99 SER A CA 1
ATOM 724 C C . SER A 1 99 ? 4.111 8.812 -12.374 1.00 90.88 99 SER A C 1
ATOM 726 O O . SER A 1 99 ? 3.633 7.942 -13.098 1.00 90.88 99 SER A O 1
ATOM 728 N N . GLN A 1 100 ? 5.418 8.891 -12.120 1.00 91.81 100 GLN A N 1
ATOM 729 C CA . GLN A 1 100 ? 6.405 8.003 -12.733 1.00 91.81 100 GLN A CA 1
ATOM 730 C C . GLN A 1 100 ? 6.244 6.546 -12.297 1.00 91.81 100 GLN A C 1
ATOM 732 O O . GLN A 1 100 ? 6.388 5.650 -13.117 1.00 91.81 100 GLN A O 1
ATOM 737 N N . ALA A 1 101 ? 5.881 6.291 -11.038 1.00 91.19 101 ALA A N 1
ATOM 738 C CA . ALA A 1 101 ? 5.588 4.942 -10.566 1.00 91.19 101 ALA A CA 1
ATOM 739 C C . ALA A 1 101 ? 4.380 4.326 -11.289 1.00 91.19 101 ALA A C 1
ATOM 741 O O . ALA A 1 101 ? 4.406 3.143 -11.608 1.00 91.19 101 ALA A O 1
ATOM 742 N N . LEU A 1 102 ? 3.347 5.114 -11.608 1.00 89.69 102 LEU A N 1
ATOM 743 C CA . LEU A 1 102 ? 2.211 4.629 -12.402 1.00 89.69 102 LEU A CA 1
ATOM 744 C C . LEU A 1 102 ? 2.621 4.293 -13.843 1.00 89.69 102 LEU A C 1
ATOM 746 O O . LEU A 1 102 ? 2.165 3.290 -14.386 1.00 89.69 102 LEU A O 1
ATOM 750 N N . GLU A 1 103 ? 3.484 5.108 -14.452 1.00 90.44 103 GLU A N 1
ATOM 751 C CA . GLU A 1 103 ? 4.056 4.856 -15.782 1.00 90.44 103 GLU A CA 1
ATOM 752 C C . GLU A 1 103 ? 4.910 3.574 -15.784 1.00 90.44 103 GLU A C 1
ATOM 754 O O . GLU A 1 103 ? 4.673 2.676 -16.593 1.00 90.44 103 GLU A O 1
ATOM 759 N N . ALA A 1 104 ? 5.807 3.435 -14.803 1.00 91.50 104 ALA A N 1
ATOM 760 C CA . ALA A 1 104 ? 6.630 2.248 -14.576 1.00 91.50 104 ALA A CA 1
ATOM 761 C C . ALA A 1 104 ? 5.786 0.982 -14.364 1.00 91.50 104 ALA A C 1
ATOM 763 O O . ALA A 1 104 ? 6.052 -0.052 -14.974 1.00 91.50 104 ALA A O 1
ATOM 764 N N . MET A 1 105 ? 4.739 1.051 -13.535 1.00 89.69 105 MET A N 1
ATOM 765 C CA . MET A 1 105 ? 3.836 -0.078 -13.296 1.00 89.69 105 MET A CA 1
ATOM 766 C C . MET A 1 105 ? 3.127 -0.518 -14.575 1.00 89.69 105 MET A C 1
ATOM 768 O O . MET A 1 105 ? 3.092 -1.710 -14.868 1.00 89.69 105 MET A O 1
ATOM 772 N N . LYS A 1 106 ? 2.587 0.428 -15.355 1.00 89.50 106 LYS A N 1
ATOM 773 C CA . LYS A 1 106 ? 1.926 0.114 -16.630 1.00 89.50 106 LYS A CA 1
ATOM 774 C C . LYS A 1 106 ? 2.893 -0.531 -17.616 1.00 89.50 106 LYS A C 1
ATOM 776 O O . LYS A 1 106 ? 2.522 -1.500 -18.274 1.00 89.50 106 LYS A O 1
ATOM 781 N N . ALA A 1 107 ? 4.131 -0.044 -17.677 1.00 90.62 107 ALA A N 1
ATOM 782 C CA . ALA A 1 107 ? 5.171 -0.616 -18.522 1.00 90.62 107 ALA A CA 1
ATOM 783 C C . ALA A 1 107 ? 5.541 -2.047 -18.100 1.00 90.62 107 ALA A C 1
ATOM 785 O O . ALA A 1 107 ? 5.574 -2.935 -18.951 1.00 90.62 107 ALA A O 1
ATOM 786 N N . LEU A 1 108 ? 5.743 -2.287 -16.798 1.00 89.75 108 LEU A N 1
ATOM 787 C CA . LEU A 1 108 ? 6.062 -3.607 -16.239 1.00 89.75 108 LEU A CA 1
ATOM 788 C C . LEU A 1 108 ? 4.935 -4.623 -16.461 1.00 89.75 108 LEU A C 1
ATOM 790 O O . LEU A 1 108 ? 5.213 -5.765 -16.813 1.00 89.75 108 LEU A O 1
ATOM 794 N N . ILE A 1 109 ? 3.675 -4.211 -16.300 1.00 87.81 109 ILE A N 1
ATOM 795 C CA . ILE A 1 109 ? 2.510 -5.073 -16.549 1.00 87.81 109 ILE A CA 1
ATOM 796 C C . ILE A 1 109 ? 2.330 -5.340 -18.049 1.00 87.81 109 ILE A C 1
ATOM 798 O O . ILE A 1 109 ? 1.953 -6.446 -18.415 1.00 87.81 109 ILE A O 1
ATOM 802 N N . SER A 1 110 ? 2.619 -4.363 -18.915 1.00 88.50 110 SER A N 1
ATOM 803 C CA . SER A 1 110 ? 2.446 -4.515 -20.369 1.00 88.50 110 SER A CA 1
ATOM 804 C C . SER A 1 110 ? 3.517 -5.406 -20.999 1.00 88.50 110 SER A C 1
ATOM 806 O O . SER A 1 110 ? 3.206 -6.236 -21.845 1.00 88.50 110 SER A O 1
ATOM 808 N N . HIS A 1 111 ? 4.779 -5.230 -20.600 1.00 88.56 111 HIS A N 1
ATOM 809 C CA . HIS A 1 111 ? 5.913 -5.937 -21.202 1.00 88.56 111 HIS A CA 1
ATOM 810 C C . HIS A 1 111 ? 6.274 -7.233 -20.468 1.00 88.56 111 HIS A C 1
ATOM 812 O O . HIS A 1 111 ? 6.970 -8.071 -21.031 1.00 88.56 111 HIS A O 1
ATOM 818 N N . GLN A 1 112 ? 5.836 -7.382 -19.212 1.00 86.06 112 GLN A N 1
ATOM 819 C CA . GLN A 1 112 ? 6.080 -8.542 -18.345 1.00 86.06 112 GLN A CA 1
ATOM 820 C C . GLN A 1 112 ? 7.503 -9.140 -18.444 1.00 86.06 112 GLN A C 1
ATOM 822 O O . GLN A 1 112 ? 7.641 -10.355 -18.594 1.00 86.06 112 GLN A O 1
ATOM 827 N N . PRO A 1 113 ? 8.587 -8.339 -18.316 1.00 86.88 113 PRO A N 1
ATOM 828 C CA . PRO A 1 113 ? 9.954 -8.881 -18.273 1.00 86.88 113 PRO A CA 1
ATOM 829 C C . PRO A 1 113 ? 10.158 -9.805 -17.060 1.00 86.88 113 PRO A C 1
ATOM 831 O O . PRO A 1 113 ? 10.986 -10.714 -17.075 1.00 86.88 113 PRO A O 1
ATOM 834 N N . ILE A 1 114 ? 9.369 -9.571 -16.010 1.00 87.25 114 ILE A N 1
ATOM 835 C CA . ILE A 1 114 ? 9.161 -10.452 -14.867 1.00 87.25 114 ILE A CA 1
ATOM 836 C C . ILE A 1 114 ? 7.649 -10.691 -14.702 1.00 87.25 114 ILE A C 1
ATOM 838 O O . ILE A 1 114 ? 6.865 -9.797 -15.033 1.00 87.25 114 ILE A O 1
ATOM 842 N N . PRO A 1 115 ? 7.208 -11.855 -14.187 1.00 85.88 115 PRO A N 1
ATOM 843 C CA . PRO A 1 115 ? 5.791 -12.114 -13.938 1.00 85.88 115 PRO A CA 1
ATOM 844 C C . PRO A 1 115 ? 5.228 -11.175 -12.865 1.00 85.88 115 PRO A C 1
ATOM 846 O O . PRO A 1 115 ? 5.355 -11.428 -11.676 1.00 85.88 115 PRO A O 1
ATOM 849 N N . VAL A 1 116 ? 4.581 -10.086 -13.264 1.00 86.69 116 VAL A N 1
ATOM 850 C CA . VAL A 1 116 ? 4.009 -9.115 -12.324 1.00 86.69 116 VAL A CA 1
ATOM 851 C C . VAL A 1 116 ? 2.509 -9.013 -12.501 1.00 86.69 116 VAL A C 1
ATOM 853 O O . VAL A 1 116 ? 1.992 -8.979 -13.616 1.00 86.69 116 VAL A O 1
ATOM 856 N N . ALA A 1 117 ? 1.813 -8.914 -11.378 1.00 82.62 117 ALA A N 1
ATOM 857 C CA . ALA A 1 117 ? 0.437 -8.463 -11.328 1.00 82.62 117 ALA A CA 1
ATOM 858 C C . ALA A 1 117 ? 0.319 -7.389 -10.248 1.00 82.62 117 ALA A C 1
ATOM 860 O O . ALA A 1 117 ? 0.990 -7.450 -9.210 1.00 82.62 117 ALA A O 1
ATOM 861 N N . ARG A 1 118 ? -0.556 -6.405 -10.472 1.00 82.25 118 ARG A N 1
ATOM 862 C CA . ARG A 1 118 ? -0.989 -5.542 -9.378 1.00 82.25 118 ARG A CA 1
ATOM 863 C C . ARG A 1 118 ? -1.828 -6.397 -8.443 1.00 82.25 118 ARG A C 1
ATOM 865 O O . ARG A 1 118 ? -2.791 -7.023 -8.882 1.00 82.25 118 ARG A O 1
ATOM 872 N N . ALA A 1 119 ? -1.469 -6.423 -7.169 1.00 78.62 119 ALA A N 1
ATOM 873 C CA . ALA A 1 119 ? -2.278 -7.094 -6.169 1.00 78.62 119 ALA A CA 1
ATOM 874 C C . ALA A 1 119 ? -2.634 -6.155 -5.034 1.00 78.62 119 ALA A C 1
ATOM 876 O O . ALA A 1 119 ? -1.886 -5.245 -4.678 1.00 78.62 119 ALA A O 1
ATOM 877 N N . ARG A 1 120 ? -3.790 -6.442 -4.457 1.00 83.62 120 ARG A N 1
ATOM 878 C CA . ARG A 1 120 ? -4.294 -5.863 -3.225 1.00 83.62 120 ARG A CA 1
ATOM 879 C C . ARG A 1 120 ? -4.591 -6.999 -2.253 1.00 83.62 120 ARG A C 1
ATOM 881 O O . ARG A 1 120 ? -5.002 -8.089 -2.653 1.00 83.62 120 ARG A O 1
ATOM 888 N N . MET A 1 121 ? -4.353 -6.751 -0.976 1.00 88.88 121 MET A N 1
ATOM 889 C CA . MET A 1 121 ? -4.711 -7.666 0.099 1.00 88.88 121 MET A CA 1
ATOM 890 C C . MET A 1 121 ? -6.117 -7.327 0.571 1.00 88.88 121 MET A C 1
ATOM 892 O O . MET A 1 121 ? -6.409 -6.161 0.833 1.00 88.88 121 MET A O 1
ATOM 896 N N . ARG A 1 122 ? -6.980 -8.330 0.713 1.00 91.56 122 ARG A N 1
ATOM 897 C CA . ARG A 1 122 ? -8.263 -8.161 1.393 1.00 91.56 122 ARG A CA 1
ATOM 898 C C . ARG A 1 122 ? -8.016 -8.341 2.882 1.00 91.56 122 ARG A C 1
ATOM 900 O O . ARG A 1 122 ? -7.682 -9.441 3.326 1.00 91.56 122 ARG A O 1
ATOM 907 N N . LEU A 1 123 ? -8.145 -7.266 3.646 1.00 93.88 123 LEU A N 1
ATOM 908 C CA . LEU A 1 123 ? -7.945 -7.280 5.090 1.00 93.88 123 LEU A CA 1
ATOM 909 C C . LEU A 1 123 ? -9.271 -7.066 5.808 1.00 93.88 123 LEU A C 1
ATOM 911 O O . LEU A 1 123 ? -10.104 -6.281 5.359 1.00 93.88 123 LEU A O 1
ATOM 915 N N . ARG A 1 124 ? -9.420 -7.733 6.950 1.00 94.75 124 ARG A N 1
ATOM 916 C CA . ARG A 1 124 ? -10.427 -7.435 7.964 1.00 94.75 124 ARG A CA 1
ATOM 917 C C . ARG A 1 124 ? -9.733 -6.772 9.139 1.00 94.75 124 ARG A C 1
ATOM 919 O O . ARG A 1 124 ? -8.809 -7.336 9.721 1.00 94.75 124 ARG A O 1
ATOM 926 N N . ILE A 1 125 ? -10.151 -5.560 9.460 1.00 94.75 125 ILE A N 1
ATOM 927 C CA . ILE A 1 125 ? -9.595 -4.764 10.545 1.00 94.75 125 ILE A CA 1
ATOM 928 C C . ILE A 1 125 ? -10.699 -4.584 11.577 1.00 94.75 125 ILE A C 1
ATOM 930 O O . ILE A 1 125 ? -11.743 -4.011 11.273 1.00 94.75 125 ILE A O 1
ATOM 934 N N . THR A 1 126 ? -10.457 -5.053 12.795 1.00 93.25 126 THR A N 1
ATOM 935 C CA . THR A 1 126 ? -11.383 -4.918 13.923 1.00 93.25 126 THR A CA 1
ATOM 936 C C . THR A 1 126 ? -10.758 -4.015 14.972 1.00 93.25 126 THR A C 1
ATOM 938 O O . THR A 1 126 ? -9.583 -4.170 15.296 1.00 93.25 126 THR A O 1
ATOM 941 N N . CYS A 1 127 ? -11.515 -3.068 15.518 1.00 92.62 127 CYS A N 1
ATOM 942 C CA . CYS A 1 127 ? -11.034 -2.184 16.574 1.00 92.62 127 CYS A CA 1
ATOM 943 C C . CYS A 1 127 ? -12.168 -1.775 17.515 1.00 92.62 127 CYS A C 1
ATOM 945 O O . CYS A 1 127 ? -13.293 -1.545 17.078 1.00 92.62 127 CYS A O 1
ATOM 947 N N . THR A 1 128 ? -11.882 -1.603 18.803 1.00 91.81 128 THR A N 1
ATOM 948 C CA . THR A 1 128 ? -12.889 -1.098 19.749 1.00 91.81 128 THR A CA 1
ATOM 949 C C . THR A 1 128 ? -13.270 0.357 19.446 1.00 91.81 128 THR A C 1
ATOM 951 O O . THR A 1 128 ? -12.425 1.212 19.166 1.00 91.81 128 THR A O 1
ATOM 954 N N . THR A 1 129 ? -14.561 0.681 19.536 1.00 89.44 129 THR A N 1
ATOM 955 C CA . THR A 1 129 ? -15.096 2.009 19.173 1.00 89.44 129 THR A CA 1
ATOM 956 C C . THR A 1 129 ? -14.565 3.148 20.051 1.00 89.44 129 THR A C 1
ATOM 958 O O . THR A 1 129 ? -14.482 4.292 19.599 1.00 89.44 129 THR A O 1
ATOM 961 N N . ASN A 1 130 ? -14.139 2.839 21.279 1.00 88.69 130 ASN A N 1
ATOM 962 C CA . ASN A 1 130 ? -13.532 3.789 22.217 1.00 88.69 130 ASN A CA 1
ATOM 963 C C . ASN A 1 130 ? -12.166 4.307 21.742 1.00 88.69 130 ASN A C 1
ATOM 965 O O . ASN A 1 130 ? -11.796 5.445 22.032 1.00 88.69 130 ASN A O 1
ATOM 969 N N . VAL A 1 131 ? -11.413 3.482 21.012 1.00 88.00 131 VAL A N 1
ATOM 970 C CA . VAL A 1 131 ? -10.071 3.820 20.523 1.00 88.00 131 VAL A CA 1
ATOM 971 C C . VAL A 1 131 ? -10.134 4.604 19.218 1.00 88.00 131 VAL A C 1
ATOM 973 O O . VAL A 1 131 ? -9.311 5.479 18.981 1.00 88.00 131 VAL A O 1
ATOM 976 N N . LEU A 1 132 ? -11.158 4.368 18.399 1.00 85.38 132 LEU A N 1
ATOM 977 C CA . LEU A 1 132 ? -11.290 4.991 17.081 1.00 85.38 132 LEU A CA 1
ATOM 978 C C . LEU A 1 132 ? -11.296 6.513 17.100 1.00 85.38 132 LEU A C 1
ATOM 980 O O . LEU A 1 132 ? -10.823 7.107 16.142 1.00 85.38 132 LEU A O 1
ATOM 984 N N . LYS A 1 133 ? -11.839 7.125 18.159 1.00 85.19 133 LYS A N 1
ATOM 985 C CA . LYS A 1 133 ? -11.922 8.585 18.326 1.00 85.19 133 LYS A CA 1
ATOM 986 C C . LYS A 1 133 ? -10.655 9.194 18.926 1.00 85.19 133 LYS A C 1
ATOM 988 O O . LYS A 1 133 ? -10.568 10.415 19.027 1.00 85.19 133 LYS A O 1
ATOM 993 N N . GLN A 1 134 ? -9.699 8.373 19.361 1.00 87.00 134 GLN A N 1
ATOM 994 C CA . GLN A 1 134 ? -8.440 8.873 19.895 1.00 87.00 134 GLN A CA 1
ATOM 995 C C . GLN A 1 134 ? -7.686 9.597 18.781 1.00 87.00 134 GLN A C 1
ATOM 997 O O . GLN A 1 134 ? -7.614 9.120 17.647 1.00 87.00 134 GLN A O 1
ATOM 1002 N N . ALA A 1 135 ? -7.166 10.778 19.102 1.00 84.12 135 ALA A N 1
ATOM 1003 C CA . ALA A 1 135 ? -6.323 11.523 18.186 1.00 84.12 135 ALA A CA 1
ATOM 1004 C C . ALA A 1 135 ? -4.987 10.794 18.047 1.00 84.12 135 ALA A C 1
ATOM 1006 O O . ALA A 1 135 ? -4.351 10.469 19.052 1.00 84.12 135 ALA A O 1
ATOM 1007 N N . VAL A 1 136 ? -4.549 10.568 16.811 1.00 81.06 136 VAL A N 1
ATOM 1008 C CA . VAL A 1 136 ? -3.222 10.010 16.565 1.00 81.06 136 VAL A CA 1
ATOM 1009 C C . VAL A 1 136 ? -2.194 11.085 16.877 1.00 81.06 136 VAL A C 1
ATOM 1011 O O . VAL A 1 136 ? -2.266 12.211 16.372 1.00 81.06 136 VAL A O 1
ATOM 1014 N N . LYS A 1 137 ? -1.215 10.753 17.718 1.00 68.50 137 LYS A N 1
ATOM 1015 C CA . LYS A 1 137 ? -0.126 11.680 18.016 1.00 68.50 137 LYS A CA 1
ATOM 1016 C C . LYS A 1 137 ? 0.756 11.809 16.775 1.00 68.50 137 LYS A C 1
ATOM 1018 O O . LYS A 1 137 ? 1.358 10.836 16.329 1.00 68.50 137 LYS A O 1
ATOM 1023 N N . ALA A 1 138 ? 0.846 13.015 16.212 1.00 57.28 138 ALA A N 1
ATOM 1024 C CA . ALA A 1 138 ? 1.785 13.277 15.127 1.00 57.28 138 ALA A CA 1
ATOM 1025 C C . ALA A 1 138 ? 3.215 12.935 15.597 1.00 57.28 138 ALA A C 1
ATOM 1027 O O . ALA A 1 138 ? 3.578 13.293 16.726 1.00 57.28 138 ALA A O 1
ATOM 1028 N N . PRO A 1 139 ? 4.036 12.252 14.776 1.00 50.91 139 PRO A N 1
ATOM 1029 C CA . PRO A 1 139 ? 5.421 11.995 15.137 1.00 50.91 139 PRO A CA 1
ATOM 1030 C C . PRO A 1 139 ? 6.122 13.333 15.391 1.00 50.91 139 PRO A C 1
ATOM 1032 O O . PRO A 1 139 ? 6.026 14.269 14.592 1.00 50.91 139 PRO A O 1
ATOM 1035 N N . ALA A 1 140 ? 6.802 13.434 16.534 1.00 41.16 140 ALA A N 1
ATOM 1036 C CA . ALA A 1 140 ? 7.577 14.605 16.922 1.00 41.16 140 ALA A CA 1
ATOM 1037 C C . ALA A 1 140 ? 8.792 14.744 15.987 1.00 41.16 140 ALA A C 1
ATOM 1039 O O . ALA A 1 140 ? 9.875 14.252 16.278 1.00 41.16 140 ALA A O 1
ATOM 1040 N N . GLY A 1 141 ? 8.578 15.361 14.826 1.00 46.09 141 GLY A N 1
ATOM 1041 C CA . GLY A 1 141 ? 9.602 15.564 13.799 1.00 46.09 141 GLY A CA 1
ATOM 1042 C C . GLY A 1 141 ? 9.264 16.632 12.754 1.00 46.09 141 GLY A C 1
ATOM 1043 O O . GLY A 1 141 ? 10.139 17.022 11.993 1.00 46.09 141 GLY A O 1
ATOM 1044 N N . ALA A 1 142 ? 8.041 17.170 12.739 1.00 42.16 142 ALA A N 1
ATOM 1045 C CA . ALA A 1 142 ? 7.669 18.307 11.896 1.00 42.16 142 ALA A CA 1
ATOM 1046 C C . ALA A 1 142 ? 7.753 19.625 12.688 1.00 42.16 142 ALA A C 1
ATOM 1048 O O . ALA A 1 142 ? 6.749 20.279 12.957 1.00 42.16 142 ALA A O 1
ATOM 1049 N N . LYS A 1 143 ? 8.962 20.006 13.112 1.00 42.53 143 LYS A N 1
ATOM 1050 C CA . LYS A 1 143 ? 9.273 21.399 13.463 1.00 42.53 143 LYS A CA 1
ATOM 1051 C C . LYS A 1 143 ? 10.325 21.902 12.484 1.00 42.53 143 LYS A C 1
ATOM 1053 O O . LYS A 1 143 ? 11.505 21.624 12.654 1.00 42.53 143 LYS A O 1
ATOM 1058 N N . GLY A 1 144 ? 9.874 22.635 11.473 1.00 40.16 144 GLY A N 1
ATOM 1059 C CA . GLY A 1 144 ? 10.740 23.377 10.562 1.00 40.16 144 GLY A CA 1
ATOM 1060 C C . GLY A 1 144 ? 10.071 23.624 9.217 1.00 40.16 144 GLY A C 1
ATOM 1061 O O . GLY A 1 144 ? 10.085 22.740 8.368 1.00 40.16 144 GLY A O 1
ATOM 1062 N N . GLY A 1 145 ? 9.511 24.821 9.036 1.00 34.22 145 GLY A N 1
ATOM 1063 C CA . GLY A 1 145 ? 9.068 25.326 7.735 1.00 34.22 145 GLY A CA 1
ATOM 1064 C C . GLY A 1 145 ? 7.743 26.076 7.807 1.00 34.22 145 GLY A C 1
ATOM 1065 O O . GLY A 1 145 ? 6.684 25.465 7.711 1.00 34.22 145 GLY A O 1
ATOM 1066 N N . GLU A 1 146 ? 7.806 27.396 7.979 1.00 41.59 146 GLU A N 1
ATOM 1067 C CA . GLU A 1 146 ? 6.694 28.300 7.680 1.00 41.59 146 GLU A CA 1
ATOM 1068 C C . GLU A 1 146 ? 6.384 28.246 6.176 1.00 41.59 146 GLU A C 1
ATOM 1070 O O . GLU A 1 146 ? 7.271 28.417 5.342 1.00 41.59 146 GLU A O 1
ATOM 1075 N N . GLY A 1 147 ? 5.121 27.988 5.840 1.00 35.28 147 GLY A N 1
ATOM 1076 C CA . GLY A 1 147 ? 4.620 27.911 4.470 1.00 35.28 147 GLY A CA 1
ATOM 1077 C C . GLY A 1 147 ? 3.285 27.178 4.460 1.00 35.28 147 GLY A C 1
ATOM 1078 O O . GLY A 1 147 ? 3.243 25.955 4.538 1.00 35.28 147 GLY A O 1
ATOM 1079 N N . ALA A 1 148 ? 2.193 27.936 4.469 1.00 46.00 148 ALA A N 1
ATOM 1080 C CA . ALA A 1 148 ? 0.834 27.419 4.516 1.00 46.00 148 ALA A CA 1
ATOM 1081 C C . ALA A 1 148 ? 0.480 26.629 3.247 1.00 46.00 148 ALA A C 1
ATOM 1083 O O . ALA A 1 148 ? 0.515 27.205 2.169 1.00 46.00 148 ALA A O 1
ATOM 1084 N N . GLU A 1 149 ? 0.081 25.362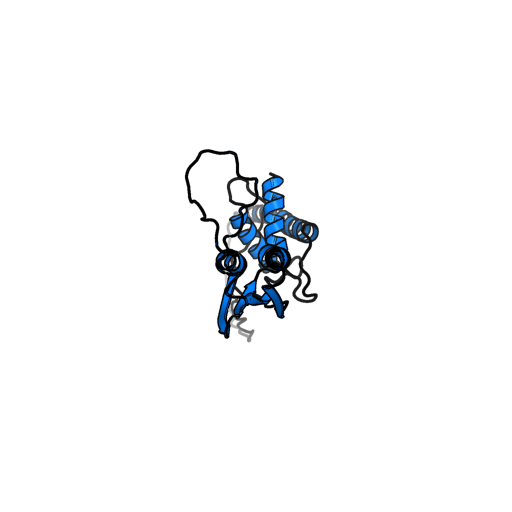 3.405 1.00 39.75 149 GLU A N 1
ATOM 1085 C CA . GLU A 1 149 ? -0.975 24.693 2.629 1.00 39.75 149 GLU A CA 1
ATOM 1086 C C . GLU A 1 149 ? -1.340 23.349 3.302 1.00 39.75 149 GLU A C 1
ATOM 1088 O O . GLU A 1 149 ? -0.481 22.526 3.606 1.00 39.75 149 GLU A O 1
ATOM 1093 N N . GLU A 1 150 ? -2.632 23.202 3.618 1.00 40.31 150 GLU A N 1
ATOM 1094 C CA . GLU A 1 150 ? -3.327 22.056 4.232 1.00 40.31 150 GLU A CA 1
ATOM 1095 C C . GLU A 1 150 ? -2.736 21.443 5.514 1.00 40.31 150 GLU A C 1
ATOM 1097 O O . GLU A 1 150 ? -2.019 20.441 5.532 1.00 40.31 150 GLU A O 1
ATOM 1102 N N . GLN A 1 151 ? -3.211 21.968 6.648 1.00 40.41 151 GLN A N 1
ATOM 1103 C CA . GLN A 1 151 ? -3.305 21.201 7.887 1.00 40.41 151 GLN A CA 1
ATOM 1104 C C . GLN A 1 151 ? -4.126 19.927 7.627 1.00 40.41 151 GLN A C 1
ATOM 1106 O O . GLN A 1 151 ? -5.351 19.925 7.749 1.00 40.41 151 GLN A O 1
ATOM 1111 N N . ARG A 1 152 ? -3.466 18.801 7.333 1.00 45.25 152 ARG A N 1
ATOM 1112 C CA . ARG A 1 152 ? -4.027 17.502 7.713 1.00 45.25 152 ARG A CA 1
ATOM 1113 C C . ARG A 1 152 ? -4.150 17.541 9.230 1.00 45.25 152 ARG A C 1
ATOM 1115 O O . ARG A 1 152 ? -3.149 17.401 9.933 1.00 45.25 152 ARG A O 1
ATOM 1122 N N . ALA A 1 153 ? -5.360 17.805 9.718 1.00 45.69 153 ALA A N 1
ATOM 1123 C CA . ALA A 1 153 ? -5.698 17.666 11.126 1.00 45.69 153 ALA A CA 1
ATOM 1124 C C . ALA A 1 153 ? -5.118 16.339 11.652 1.00 45.69 153 ALA A C 1
ATOM 1126 O O . ALA A 1 153 ? -5.048 15.375 10.879 1.00 45.69 153 ALA A O 1
ATOM 1127 N N . PRO A 1 154 ? -4.679 16.261 12.922 1.00 56.12 154 PRO A N 1
ATOM 1128 C CA . PRO A 1 154 ? -4.308 14.986 13.520 1.00 56.12 154 PRO A CA 1
ATOM 1129 C C . PRO A 1 154 ? -5.530 14.072 13.434 1.00 56.12 154 PRO A C 1
ATOM 1131 O O . PRO A 1 154 ? -6.488 14.218 14.191 1.00 56.12 154 PRO A O 1
ATOM 1134 N N . GLY A 1 155 ? -5.523 13.202 12.424 1.00 78.00 155 GLY A N 1
ATOM 1135 C CA . GLY A 1 155 ? -6.621 12.297 12.150 1.00 78.00 155 GLY A CA 1
ATOM 1136 C C . GLY A 1 155 ? -6.846 11.408 13.359 1.00 78.00 155 GLY A C 1
ATOM 1137 O O . GLY A 1 155 ? -5.924 11.113 14.128 1.00 78.00 155 GLY A O 1
ATOM 1138 N N . THR A 1 156 ? -8.084 10.987 13.541 1.00 90.88 156 THR A N 1
ATOM 1139 C CA . THR A 1 156 ? -8.391 9.971 14.535 1.00 90.88 156 THR A CA 1
ATOM 1140 C C . THR A 1 156 ? -7.749 8.640 14.137 1.00 90.88 156 THR A C 1
ATOM 1142 O O . THR A 1 156 ? -7.343 8.446 12.984 1.00 90.88 156 THR A O 1
ATOM 1145 N N . VAL A 1 157 ? -7.653 7.690 15.071 1.00 89.69 157 VAL A N 1
ATOM 1146 C CA . VAL A 1 157 ? -7.180 6.328 14.763 1.00 89.69 157 VAL A CA 1
ATOM 1147 C C . VAL A 1 157 ? -7.967 5.748 13.584 1.00 89.69 157 VAL A C 1
ATOM 1149 O O . VAL A 1 157 ? -7.375 5.143 12.691 1.00 89.69 157 VAL A O 1
ATOM 1152 N N . LYS A 1 158 ? -9.278 6.020 13.516 1.00 90.44 158 LYS A N 1
ATOM 1153 C CA . LYS A 1 158 ? -10.128 5.629 12.388 1.00 90.44 158 LYS A CA 1
ATOM 1154 C C . LYS A 1 158 ? -9.665 6.230 11.061 1.00 90.44 158 LYS A C 1
ATOM 1156 O O . LYS A 1 158 ? -9.484 5.490 10.099 1.00 90.44 158 LYS A O 1
ATOM 1161 N N . ASP A 1 159 ? -9.446 7.541 11.009 1.00 91.56 159 ASP A N 1
ATOM 1162 C CA . ASP A 1 159 ? -9.031 8.229 9.776 1.00 91.56 159 ASP A CA 1
ATOM 1163 C C . ASP A 1 159 ? -7.677 7.713 9.292 1.00 91.56 159 ASP A C 1
ATOM 1165 O O . ASP A 1 159 ? -7.442 7.522 8.097 1.00 91.56 159 ASP A O 1
ATOM 1169 N N . LYS A 1 160 ? -6.782 7.431 10.242 1.00 91.19 160 LYS A N 1
ATOM 1170 C CA . LYS A 1 160 ? -5.468 6.888 9.936 1.00 91.19 160 LYS A CA 1
ATOM 1171 C C . LYS A 1 160 ? -5.552 5.458 9.408 1.00 91.19 160 LYS A C 1
ATOM 1173 O O . LYS A 1 160 ? -4.883 5.175 8.419 1.00 91.19 160 LYS A O 1
ATOM 1178 N N . ILE A 1 161 ? -6.388 4.594 9.987 1.00 91.44 161 ILE A N 1
ATOM 1179 C CA . ILE A 1 161 ? -6.657 3.246 9.452 1.00 91.44 161 ILE A CA 1
ATOM 1180 C C . ILE A 1 161 ? -7.212 3.342 8.031 1.00 91.44 161 ILE A C 1
ATOM 1182 O O . ILE A 1 161 ? -6.672 2.711 7.125 1.00 91.44 161 ILE A O 1
ATOM 1186 N N . LEU A 1 162 ? -8.235 4.173 7.816 1.00 91.81 162 LEU A N 1
ATOM 1187 C CA . LEU A 1 162 ? -8.860 4.347 6.505 1.00 91.81 162 LEU A CA 1
ATOM 1188 C C . LEU A 1 162 ? -7.879 4.886 5.456 1.00 91.81 162 LEU A C 1
ATOM 1190 O O . LEU A 1 162 ? -7.999 4.535 4.292 1.00 91.81 162 LEU A O 1
ATOM 1194 N N . SER A 1 163 ? -6.849 5.644 5.852 1.00 91.94 163 SER A N 1
ATOM 1195 C CA . SER A 1 163 ? -5.800 6.097 4.925 1.00 91.94 163 SER A CA 1
ATOM 1196 C C . SER A 1 163 ? -4.930 4.973 4.339 1.00 91.94 163 SER A C 1
ATOM 1198 O O . SER A 1 163 ? -4.256 5.198 3.335 1.00 91.94 163 SER A O 1
ATOM 1200 N N . TYR A 1 164 ? -4.924 3.784 4.956 1.00 90.81 164 TYR A N 1
ATOM 1201 C CA . TYR A 1 164 ? -4.262 2.588 4.423 1.00 90.81 164 TYR A CA 1
ATOM 1202 C C . TYR A 1 164 ? -5.188 1.743 3.537 1.00 90.81 164 TYR A C 1
ATOM 1204 O O . TYR A 1 164 ? -4.701 0.878 2.812 1.00 90.81 164 TYR A O 1
ATOM 1212 N N . VAL A 1 165 ? -6.503 1.973 3.599 1.00 91.00 165 VAL A N 1
ATOM 1213 C CA . VAL A 1 165 ? -7.503 1.226 2.833 1.00 91.00 165 VAL A CA 1
ATOM 1214 C C . VAL A 1 165 ? -7.725 1.926 1.498 1.00 91.00 165 VAL A C 1
ATOM 1216 O O . VAL A 1 165 ? -8.207 3.052 1.443 1.00 91.00 165 VAL A O 1
ATOM 1219 N N . GLU A 1 166 ? -7.358 1.253 0.412 1.00 89.38 166 GLU A N 1
ATOM 1220 C CA . GLU A 1 166 ? -7.531 1.747 -0.956 1.00 89.38 166 GLU A CA 1
ATOM 1221 C C . GLU A 1 166 ? -9.009 1.739 -1.357 1.00 89.38 166 GLU A C 1
ATOM 1223 O O . GLU A 1 166 ? -9.503 2.685 -1.967 1.00 89.38 166 GLU A O 1
ATOM 1228 N N . GLN A 1 167 ? -9.725 0.680 -0.977 1.00 90.69 167 GLN A N 1
ATOM 1229 C CA . GLN A 1 167 ? -11.148 0.529 -1.250 1.00 90.69 167 GLN A CA 1
ATOM 1230 C C . GLN A 1 167 ? -11.820 -0.207 -0.090 1.00 90.69 167 GLN A C 1
ATOM 1232 O O . GLN A 1 167 ? -11.472 -1.346 0.214 1.00 90.69 167 GLN A O 1
ATOM 1237 N N . VAL A 1 168 ? -12.799 0.432 0.546 1.00 93.75 168 VAL A N 1
ATOM 1238 C CA . VAL A 1 168 ? -13.633 -0.193 1.582 1.00 93.75 168 VAL A CA 1
ATOM 1239 C C . VAL A 1 168 ? -14.708 -1.041 0.904 1.00 93.75 168 VAL A C 1
ATOM 1241 O O . VAL A 1 168 ? -15.390 -0.560 0.002 1.00 93.75 168 VAL A O 1
ATOM 1244 N N . GLU A 1 169 ? -14.865 -2.292 1.330 1.00 93.25 169 GLU A N 1
ATOM 1245 C CA . GLU A 1 169 ? -15.929 -3.184 0.848 1.00 93.25 169 GLU A CA 1
ATOM 1246 C C . GLU A 1 169 ? -17.094 -3.255 1.828 1.00 93.25 169 GLU A C 1
ATOM 1248 O O . GLU A 1 169 ? -18.251 -3.177 1.425 1.00 93.25 169 GLU A O 1
ATOM 1253 N N . GLN A 1 170 ? -16.788 -3.389 3.116 1.00 93.38 170 GLN A N 1
ATOM 1254 C CA . GLN A 1 170 ? -17.782 -3.477 4.174 1.00 93.38 170 GLN A CA 1
ATOM 1255 C C . GLN A 1 170 ? -17.281 -2.727 5.399 1.00 93.38 170 GLN A C 1
ATOM 1257 O O . GLN A 1 170 ? -16.099 -2.782 5.735 1.00 93.38 170 GLN A O 1
ATOM 1262 N N . GLN A 1 171 ? -18.180 -2.017 6.069 1.00 94.25 171 GLN A N 1
ATOM 1263 C CA . GLN A 1 171 ? -17.872 -1.325 7.307 1.00 94.25 171 GLN A CA 1
ATOM 1264 C C . GLN A 1 171 ? -19.077 -1.410 8.232 1.00 94.25 171 GLN A C 1
ATOM 1266 O O . GLN A 1 171 ? -20.102 -0.794 7.955 1.00 94.25 171 GLN A O 1
ATOM 1271 N N . ASP A 1 172 ? -18.914 -2.102 9.350 1.00 93.69 172 ASP A N 1
ATOM 1272 C CA . ASP A 1 172 ? -19.974 -2.323 10.324 1.00 93.69 172 ASP A CA 1
ATOM 1273 C C . ASP A 1 172 ? -19.505 -1.996 11.741 1.00 93.69 172 ASP A C 1
ATOM 1275 O O . ASP A 1 172 ? -18.314 -1.896 12.047 1.00 93.69 172 ASP A O 1
ATOM 1279 N N . VAL A 1 173 ? -20.474 -1.778 12.624 1.00 92.62 173 VAL A N 1
ATOM 1280 C CA . VAL A 1 173 ? -20.244 -1.654 14.063 1.00 92.62 173 VAL A CA 1
ATOM 1281 C C . VAL A 1 173 ? -21.123 -2.686 14.745 1.00 92.62 173 VAL A C 1
ATOM 1283 O O . VAL A 1 173 ? -22.348 -2.600 14.679 1.00 92.62 173 VAL A O 1
ATOM 1286 N N . VAL A 1 174 ? -20.497 -3.652 15.409 1.00 89.06 174 VAL A N 1
ATOM 1287 C CA . VAL A 1 174 ? -21.181 -4.697 16.168 1.00 89.06 174 VAL A CA 1
ATOM 1288 C C . VAL A 1 174 ? -20.916 -4.451 17.646 1.00 89.06 174 VAL A C 1
ATOM 1290 O O . VAL A 1 174 ? -19.786 -4.548 18.118 1.00 89.06 174 VAL A O 1
ATOM 1293 N N . ALA A 1 175 ? -21.971 -4.103 18.385 1.00 86.69 175 ALA A N 1
ATOM 1294 C CA . ALA A 1 175 ? -21.901 -3.711 19.793 1.00 86.69 175 ALA A CA 1
ATOM 1295 C C . ALA A 1 175 ? -20.891 -2.570 20.049 1.00 86.69 175 ALA A C 1
ATOM 1297 O O . ALA A 1 175 ? -21.210 -1.402 19.832 1.00 86.69 175 ALA A O 1
ATOM 1298 N N . SER A 1 176 ? -19.679 -2.905 20.493 1.00 89.00 176 SER A N 1
ATOM 1299 C CA . SER A 1 176 ? -18.602 -1.958 20.814 1.00 89.00 176 SER A CA 1
ATOM 1300 C C . SER A 1 176 ? -17.356 -2.151 19.943 1.00 89.00 176 SER A C 1
ATOM 1302 O O . SER A 1 176 ? -16.310 -1.557 20.218 1.00 89.00 176 SER A O 1
ATOM 1304 N N . GLU A 1 177 ? -17.458 -2.960 18.890 1.00 91.38 177 GLU A N 1
ATOM 1305 C CA . GLU A 1 177 ? -16.386 -3.250 17.944 1.00 91.38 177 GLU A CA 1
ATOM 1306 C C . GLU A 1 177 ? -16.747 -2.693 16.569 1.00 91.38 177 GLU A C 1
ATOM 1308 O O . GLU A 1 177 ? -17.842 -2.893 16.051 1.00 91.38 177 GLU A O 1
ATOM 1313 N N . TRP A 1 178 ? -15.821 -1.945 15.988 1.00 94.12 178 TRP A N 1
ATOM 1314 C CA . TRP A 1 178 ? -15.875 -1.513 14.603 1.00 94.12 178 TRP A CA 1
ATOM 1315 C C . TRP A 1 178 ? -15.093 -2.499 13.759 1.00 94.12 178 TRP A C 1
ATOM 1317 O O . TRP A 1 178 ? -13.937 -2.795 14.063 1.00 94.12 178 TRP A O 1
ATOM 1327 N N . GLU A 1 179 ? -15.720 -2.968 12.695 1.00 94.25 179 GLU A N 1
ATOM 1328 C CA . GLU A 1 179 ? -15.112 -3.846 11.716 1.00 94.25 179 GLU A CA 1
ATOM 1329 C C . GLU A 1 179 ? -15.115 -3.149 10.358 1.00 94.25 179 GLU A C 1
ATOM 1331 O O . GLU A 1 179 ? -16.121 -2.584 9.925 1.00 94.25 179 GLU A O 1
ATOM 1336 N N . VAL A 1 180 ? -13.977 -3.188 9.674 1.00 95.38 180 VAL A N 1
ATOM 1337 C CA . VAL A 1 180 ? -13.875 -2.783 8.277 1.00 95.38 180 VAL A CA 1
ATOM 1338 C C . VAL A 1 180 ? -13.186 -3.881 7.482 1.00 95.38 180 VAL A C 1
ATOM 1340 O O . VAL A 1 180 ? -12.113 -4.361 7.848 1.00 95.38 180 VAL A O 1
ATOM 1343 N N . VAL A 1 181 ? -13.813 -4.274 6.381 1.00 94.56 181 VAL A N 1
ATOM 1344 C CA . VAL A 1 181 ? -13.233 -5.140 5.363 1.00 94.56 181 VAL A CA 1
ATOM 1345 C C . VAL A 1 181 ? -12.954 -4.290 4.139 1.00 94.56 181 VAL A C 1
ATOM 1347 O O . VAL A 1 181 ? -13.823 -3.560 3.658 1.00 94.56 181 VAL A O 1
ATOM 1350 N N . GLY A 1 182 ? -11.732 -4.367 3.632 1.00 93.06 182 GLY A N 1
ATOM 1351 C CA . GLY A 1 182 ? -11.354 -3.620 2.449 1.00 93.06 182 GLY A CA 1
ATOM 1352 C C . GLY A 1 182 ? -10.034 -4.067 1.860 1.00 93.06 182 GLY A C 1
ATOM 1353 O O . GLY A 1 182 ? -9.313 -4.909 2.403 1.00 93.06 182 GLY A O 1
ATOM 1354 N N . PHE A 1 183 ? -9.727 -3.465 0.724 1.00 92.00 183 PHE A N 1
ATOM 1355 C CA . PHE A 1 183 ? -8.499 -3.688 -0.001 1.00 92.00 183 PHE A CA 1
ATOM 1356 C C . PHE A 1 183 ? -7.402 -2.742 0.460 1.00 92.00 183 PHE A C 1
ATOM 1358 O O . PHE A 1 183 ? -7.604 -1.533 0.566 1.00 92.00 183 PHE A O 1
ATOM 1365 N N . VAL A 1 184 ? -6.230 -3.311 0.715 1.00 90.94 184 VAL A N 1
ATOM 1366 C CA . VAL A 1 184 ? -5.037 -2.617 1.199 1.00 90.94 184 VAL A CA 1
ATOM 1367 C C . VAL A 1 184 ? -3.848 -3.006 0.328 1.00 90.94 184 VAL A C 1
ATOM 1369 O O . VAL A 1 184 ? -3.744 -4.140 -0.144 1.00 90.94 184 VAL A O 1
ATOM 1372 N N . GLU A 1 185 ? -2.923 -2.074 0.122 1.00 88.94 185 GLU A N 1
ATOM 1373 C CA . GLU A 1 185 ? -1.685 -2.355 -0.605 1.00 88.94 185 GLU A CA 1
ATOM 1374 C C . GLU A 1 185 ? -0.790 -3.335 0.188 1.00 88.94 185 GLU A C 1
ATOM 1376 O O . GLU A 1 185 ? -0.604 -3.150 1.395 1.00 88.94 185 GLU A O 1
ATOM 1381 N N . PRO A 1 186 ? -0.161 -4.340 -0.450 1.00 85.50 186 PRO A N 1
ATOM 1382 C CA . PRO A 1 186 ? 0.695 -5.301 0.249 1.00 85.50 186 PRO A CA 1
ATOM 1383 C C . PRO A 1 186 ? 1.823 -4.657 1.068 1.00 85.50 186 PRO A C 1
ATOM 1385 O O . PRO A 1 186 ? 2.077 -5.055 2.205 1.00 85.50 186 PRO A O 1
ATOM 1388 N N . GLY A 1 187 ? 2.468 -3.610 0.540 1.00 84.44 187 GLY A N 1
ATOM 1389 C CA . GLY A 1 187 ? 3.502 -2.874 1.276 1.00 84.44 187 GLY A CA 1
ATOM 1390 C C . GLY A 1 187 ? 2.977 -2.045 2.458 1.00 84.44 187 GLY A C 1
ATOM 1391 O O . GLY A 1 187 ? 3.741 -1.726 3.369 1.00 84.44 187 GLY A O 1
ATOM 1392 N N . ALA A 1 188 ? 1.680 -1.726 2.488 1.00 88.00 188 ALA A N 1
ATOM 1393 C CA . ALA A 1 188 ? 1.052 -0.978 3.574 1.00 88.00 188 ALA A CA 1
ATOM 1394 C C . ALA A 1 188 ? 0.697 -1.858 4.784 1.00 88.00 188 ALA A C 1
ATOM 1396 O O . ALA A 1 188 ? 0.616 -1.341 5.900 1.00 88.00 188 ALA A O 1
ATOM 1397 N N . PHE A 1 189 ? 0.539 -3.176 4.595 1.00 89.31 189 PHE A N 1
ATOM 1398 C CA . PHE A 1 189 ? 0.118 -4.116 5.641 1.00 89.31 189 PHE A CA 1
ATOM 1399 C C . PHE A 1 189 ? 0.978 -4.032 6.907 1.00 89.31 189 PHE A C 1
ATOM 1401 O O . PHE A 1 189 ? 0.444 -3.911 8.008 1.00 89.31 189 PHE A O 1
ATOM 1408 N N . LYS A 1 190 ? 2.311 -4.042 6.762 1.00 89.62 190 LYS A N 1
ATOM 1409 C CA . LYS A 1 190 ? 3.220 -3.963 7.915 1.00 89.62 190 LYS A CA 1
ATOM 1410 C C . LYS A 1 190 ? 3.023 -2.663 8.697 1.00 89.62 190 LYS A C 1
ATOM 1412 O O . LYS A 1 190 ? 2.896 -2.700 9.915 1.00 89.62 190 LYS A O 1
ATOM 1417 N N . GLY A 1 191 ? 2.960 -1.530 7.997 1.00 90.44 191 GLY A N 1
ATOM 1418 C CA . GLY A 1 191 ? 2.759 -0.225 8.627 1.00 90.44 191 GLY A CA 1
ATOM 1419 C C . GLY A 1 191 ? 1.408 -0.117 9.334 1.00 90.44 191 GLY A C 1
ATOM 1420 O O . GLY A 1 191 ? 1.346 0.409 10.441 1.00 90.44 191 GLY A O 1
ATOM 1421 N N . LEU A 1 192 ? 0.348 -0.657 8.730 1.00 91.69 192 LEU A N 1
ATOM 1422 C CA . LEU A 1 192 ? -0.985 -0.725 9.326 1.00 91.69 192 LEU A CA 1
ATOM 1423 C C . LEU A 1 192 ? -1.011 -1.620 10.575 1.00 91.69 192 LEU A C 1
ATOM 1425 O O . LEU A 1 192 ? -1.570 -1.222 11.594 1.00 91.69 192 LEU A O 1
ATOM 1429 N N . SER A 1 193 ? -0.396 -2.805 10.514 1.00 90.75 193 SER A N 1
ATOM 1430 C CA . SER A 1 193 ? -0.323 -3.740 11.642 1.00 90.75 193 SER A CA 1
ATOM 1431 C C . SER A 1 193 ? 0.460 -3.151 12.818 1.00 90.75 193 SER A C 1
ATOM 1433 O O . SER A 1 193 ? 0.004 -3.226 13.958 1.00 90.75 193 SER A O 1
ATOM 1435 N N . ASP A 1 194 ? 1.613 -2.532 12.546 1.00 91.38 194 ASP A N 1
ATOM 1436 C CA . ASP A 1 194 ? 2.438 -1.882 13.569 1.00 91.38 194 ASP A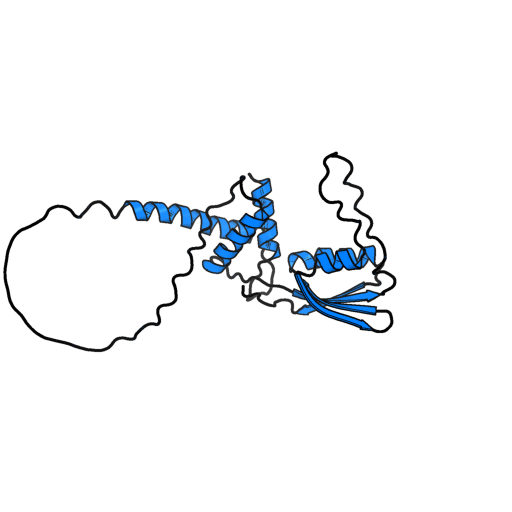 CA 1
ATOM 1437 C C . ASP A 1 194 ? 1.697 -0.674 14.180 1.00 91.38 194 ASP A C 1
ATOM 1439 O O . ASP A 1 194 ? 1.678 -0.493 15.399 1.00 91.38 194 ASP A O 1
ATOM 1443 N N . PHE A 1 195 ? 1.031 0.131 13.343 1.00 90.62 195 PHE A N 1
ATOM 1444 C CA . PHE A 1 195 ? 0.213 1.265 13.778 1.00 90.62 195 PHE A CA 1
ATOM 1445 C C . PHE A 1 195 ? -0.930 0.827 14.697 1.00 90.62 195 PHE A C 1
ATOM 1447 O O . PHE A 1 195 ? -1.107 1.395 15.775 1.00 90.62 195 PHE A O 1
ATOM 1454 N N . LEU A 1 196 ? -1.681 -0.202 14.297 1.00 90.25 196 LEU A N 1
ATOM 1455 C CA . LEU A 1 196 ? -2.772 -0.742 15.100 1.00 90.25 196 LEU A CA 1
ATOM 1456 C C . LEU A 1 196 ? -2.257 -1.285 16.430 1.00 90.25 196 LEU A C 1
ATOM 1458 O O . LEU A 1 196 ? -2.811 -0.927 17.462 1.00 90.25 196 LEU A O 1
ATOM 1462 N N . GLY A 1 197 ? -1.176 -2.066 16.447 1.00 89.06 197 GLY A N 1
ATOM 1463 C CA . GLY A 1 197 ? -0.595 -2.562 17.699 1.00 89.06 197 GLY A CA 1
ATOM 1464 C C . GLY A 1 197 ? -0.234 -1.439 18.680 1.00 89.06 197 GLY A C 1
ATOM 1465 O O . GLY A 1 197 ? -0.575 -1.518 19.862 1.00 89.06 197 GLY A O 1
ATOM 1466 N N . ASN A 1 198 ? 0.386 -0.369 18.176 1.00 88.69 198 ASN A N 1
ATOM 1467 C CA . ASN A 1 198 ? 0.895 0.732 18.994 1.00 88.69 198 ASN A CA 1
ATOM 1468 C C . ASN A 1 198 ? -0.204 1.692 19.472 1.00 88.69 198 ASN A C 1
ATOM 1470 O O . ASN A 1 198 ? -0.313 1.954 20.670 1.00 88.69 198 ASN A O 1
ATOM 1474 N N . GLU A 1 199 ? -1.032 2.210 18.562 1.00 86.25 199 GLU A N 1
ATOM 1475 C CA . GLU A 1 199 ? -2.022 3.244 18.900 1.00 86.25 199 GLU A CA 1
ATOM 1476 C C . GLU A 1 199 ? -3.250 2.667 19.600 1.00 86.25 199 GLU A C 1
ATOM 1478 O O . GLU A 1 199 ? -3.869 3.334 20.426 1.00 86.25 199 GLU A O 1
ATOM 1483 N N . THR A 1 200 ? -3.592 1.406 19.326 1.00 86.25 200 THR A N 1
ATOM 1484 C CA . THR A 1 200 ? -4.752 0.767 19.962 1.00 86.25 200 THR A CA 1
ATOM 1485 C C . THR A 1 200 ? -4.405 0.042 21.253 1.00 86.25 200 THR A C 1
ATOM 1487 O O . THR A 1 200 ? -5.296 -0.515 21.890 1.00 86.25 200 THR A O 1
ATOM 1490 N N . LYS A 1 201 ? -3.123 0.024 21.650 1.00 84.94 201 LYS A N 1
ATOM 1491 C CA . LYS A 1 201 ? -2.623 -0.738 22.807 1.00 84.94 201 LYS A CA 1
ATOM 1492 C C . LYS A 1 201 ? -3.075 -2.208 22.771 1.00 84.94 201 LYS A C 1
ATOM 1494 O O . LYS A 1 201 ? -3.433 -2.778 23.799 1.00 84.94 201 LYS A O 1
ATOM 1499 N N . GLY A 1 202 ? -3.107 -2.800 21.575 1.00 83.50 202 GLY A N 1
ATOM 1500 C CA . GLY A 1 202 ? -3.554 -4.177 21.342 1.00 83.50 202 GLY A CA 1
ATOM 1501 C C . GLY A 1 202 ? -5.073 -4.390 21.264 1.00 83.50 202 GLY A C 1
ATOM 1502 O O . GLY A 1 202 ? -5.506 -5.535 21.200 1.00 83.50 202 GLY A O 1
ATOM 1503 N N . GLN A 1 203 ? -5.891 -3.331 21.256 1.00 85.75 203 GLN A N 1
ATOM 1504 C CA . GLN A 1 203 ? -7.352 -3.433 21.082 1.00 85.75 203 GLN A CA 1
ATOM 1505 C C . GLN A 1 203 ? -7.806 -3.458 19.612 1.00 85.75 203 GLN A C 1
ATOM 1507 O O . GLN A 1 203 ? -9.005 -3.492 19.331 1.00 85.75 203 GLN A O 1
ATOM 1512 N N . GLY A 1 204 ? -6.859 -3.394 18.680 1.00 89.44 204 GLY A N 1
ATOM 1513 C CA . GLY A 1 204 ? -7.060 -3.549 17.250 1.00 89.44 204 GLY A CA 1
ATOM 1514 C C . GLY A 1 204 ? -6.494 -4.877 16.757 1.00 89.44 204 GLY A 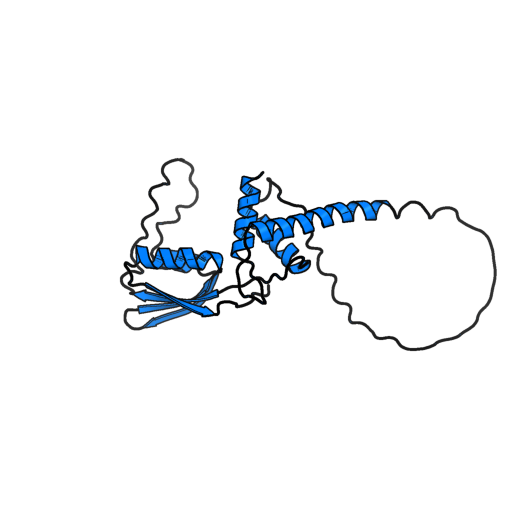C 1
ATOM 1515 O O . GLY A 1 204 ? -5.409 -5.291 17.167 1.00 89.44 204 GLY A O 1
ATOM 1516 N N . ARG A 1 205 ? -7.210 -5.528 15.843 1.00 90.19 205 ARG A N 1
ATOM 1517 C CA . ARG A 1 205 ? -6.803 -6.765 15.179 1.00 90.19 205 ARG A CA 1
ATOM 1518 C C . ARG A 1 205 ? -6.825 -6.573 13.667 1.00 90.19 205 ARG A C 1
ATOM 1520 O O . ARG A 1 205 ? -7.770 -6.002 13.132 1.00 90.19 205 ARG A O 1
ATOM 1527 N N . VAL A 1 206 ? -5.799 -7.080 12.987 1.00 93.31 206 VAL A N 1
ATOM 1528 C CA . VAL A 1 206 ? -5.779 -7.220 11.525 1.00 93.31 206 VAL A CA 1
ATOM 1529 C C . VAL A 1 206 ? -5.786 -8.697 11.187 1.00 93.31 206 VAL A C 1
ATOM 1531 O O . VAL A 1 206 ? -4.954 -9.460 11.678 1.00 93.31 206 VAL A O 1
ATOM 1534 N N . GLU A 1 207 ? -6.707 -9.092 10.327 1.00 92.69 207 GLU A N 1
ATOM 1535 C CA . GLU A 1 207 ? -6.793 -10.425 9.758 1.00 92.69 207 GLU A CA 1
ATOM 1536 C C . GLU A 1 207 ? -6.680 -10.329 8.243 1.00 92.69 207 GLU A C 1
ATOM 1538 O O . GLU A 1 207 ? -7.279 -9.462 7.605 1.00 92.69 207 GLU A O 1
ATOM 1543 N N . VAL A 1 208 ? -5.898 -11.230 7.660 1.00 91.25 208 VAL A N 1
ATOM 1544 C CA . VAL A 1 208 ? -5.752 -11.315 6.211 1.00 91.25 208 VAL A CA 1
ATOM 1545 C C . VAL A 1 208 ? -6.808 -12.285 5.696 1.00 91.25 208 VAL A C 1
ATOM 1547 O O . VAL A 1 208 ? -6.735 -13.474 5.991 1.00 91.25 208 VAL A O 1
ATOM 1550 N N . LEU A 1 209 ? -7.796 -11.772 4.961 1.00 89.69 209 LEU A N 1
ATOM 1551 C CA . LEU A 1 209 ? -8.833 -12.592 4.332 1.00 89.69 209 LEU A CA 1
ATOM 1552 C C . LEU A 1 209 ? -8.335 -13.180 3.012 1.00 89.69 209 LEU A C 1
ATOM 1554 O O . LEU A 1 209 ? -8.535 -14.359 2.747 1.00 89.69 209 LEU A O 1
ATOM 1558 N N . ASP A 1 210 ? -7.669 -12.357 2.201 1.00 84.62 210 ASP A N 1
ATOM 1559 C CA . ASP A 1 210 ? -7.057 -12.781 0.944 1.00 84.62 210 ASP A CA 1
ATOM 1560 C C . ASP A 1 210 ? -5.729 -12.049 0.732 1.00 84.62 210 ASP A C 1
ATOM 1562 O O . ASP A 1 210 ? -5.636 -10.826 0.865 1.00 84.62 210 ASP A O 1
ATOM 1566 N N . MET A 1 211 ? -4.684 -12.810 0.416 1.00 72.31 211 MET A N 1
ATOM 1567 C CA . MET A 1 211 ? -3.337 -12.288 0.188 1.00 72.31 211 MET A CA 1
ATOM 1568 C C . MET A 1 211 ? -3.128 -11.795 -1.248 1.00 72.31 211 MET A C 1
ATOM 1570 O O . MET A 1 211 ? -2.142 -11.105 -1.500 1.00 72.31 211 MET A O 1
ATOM 1574 N N . ALA A 1 212 ? -3.993 -12.168 -2.196 1.00 63.22 212 ALA A N 1
ATOM 1575 C CA . ALA A 1 212 ? -3.686 -12.035 -3.614 1.00 63.22 212 ALA A CA 1
ATOM 1576 C C . ALA A 1 212 ? -4.910 -11.759 -4.490 1.00 63.22 212 ALA A C 1
ATOM 1578 O O . ALA A 1 212 ? -5.143 -12.466 -5.475 1.00 63.22 212 ALA A O 1
ATOM 1579 N N . VAL A 1 213 ? -5.633 -10.679 -4.195 1.00 65.12 213 VAL A N 1
ATOM 1580 C CA . VAL A 1 213 ? -6.630 -10.169 -5.135 1.00 65.12 213 VAL A CA 1
ATOM 1581 C C . VAL A 1 213 ? -5.891 -9.401 -6.220 1.00 65.12 213 VAL A C 1
ATOM 1583 O O . VAL A 1 213 ? -5.340 -8.329 -5.972 1.00 65.12 213 VAL A O 1
ATOM 1586 N N . THR A 1 214 ? -5.823 -9.971 -7.419 1.00 67.62 214 THR A N 1
ATOM 1587 C CA . THR A 1 214 ? -5.316 -9.266 -8.596 1.00 67.62 214 THR A CA 1
ATOM 1588 C C . THR A 1 214 ? -6.245 -8.097 -8.897 1.00 67.62 214 THR A C 1
ATOM 1590 O O . THR A 1 214 ? -7.460 -8.271 -8.975 1.00 67.62 214 THR A O 1
ATOM 1593 N N . HIS A 1 215 ? -5.684 -6.896 -9.009 1.00 66.19 215 HIS A N 1
ATOM 1594 C CA . HIS A 1 215 ? -6.435 -5.717 -9.424 1.00 66.19 215 HIS A CA 1
ATOM 1595 C C . HIS A 1 215 ? -6.230 -5.522 -10.920 1.00 66.19 215 HIS A C 1
ATOM 1597 O O . HIS A 1 215 ? -5.120 -5.199 -11.349 1.00 66.19 215 HIS A O 1
ATOM 1603 N N . GLU A 1 216 ? -7.285 -5.747 -11.692 1.00 58.69 216 GLU A N 1
ATOM 1604 C CA . GLU A 1 216 ? -7.335 -5.404 -13.109 1.00 58.69 216 GLU A CA 1
ATOM 1605 C C . GLU A 1 216 ? -7.902 -3.980 -13.208 1.00 58.69 216 GLU A C 1
ATOM 1607 O O . GLU A 1 216 ? -9.049 -3.753 -12.830 1.00 58.69 216 GLU A O 1
ATOM 1612 N N . ASP A 1 217 ? -7.068 -3.024 -13.630 1.00 52.88 217 ASP A N 1
ATOM 1613 C CA . ASP A 1 217 ? -7.484 -1.679 -14.067 1.00 52.88 217 ASP A CA 1
ATOM 1614 C C . ASP A 1 217 ? -7.276 -1.552 -15.577 1.00 52.88 217 ASP A C 1
ATOM 1616 O O . ASP A 1 217 ? -6.195 -1.989 -16.046 1.00 52.88 217 ASP A O 1
#

Organism: Rosellinia necatrix (NCBI:txid77044)

Secondary structure (DSSP, 8-state):
-HHHHHHHHHHHHHHEE-TTT-PBPPHHHHHHHHHHHHHHHHHHHHHTTSSSSS--------------------------------------TTS-HHHHHHHHHHHHHHH-SS--EEEEEEEEEEEEHHHHTSBPPPPTT-------S------BHHHHHHTTEEEEEEEEEETTEEEEEEEE-TTHHHHHHHHHHHHTTT-EEEEEEEEEEE---

Radius of gyration: 26.8 Å; chains: 1; bounding box: 41×49×94 Å

Sequence (217 aa):
MDRVHNEVIGIVASKLVDPRTKRVYTTGMIEKALDMLSSQAHQGDKDKSADKSTAAATTAATTAASDTGAPTAEEEAEAKPKAKEHNWTGVVTTKSAKSQALEAMKALISHQPIPVARARMRLRITCTTNVLKQAVKAPAGAKGGEGAEEQRAPGTVKDKILSYVEQVEQQDVVASEWEVVGFVEPGAFKGLSDFLGNETKGQGRVEVLDMAVTHED

InterPro domains:
  IPR018978 Ribosome maturation protein SDO1/SBDS, central domain [PF09377] (6-119)
  IPR037188 Ribosome maturation protein Sdo1/SBDS, central domain superfamily [G3DSA:1.10.10.900] (1-62)
  IPR037188 Ribosome maturation protein Sdo1/SBDS, central domain superfamily [SSF109728] (2-115)
  IPR039100 Ribosome maturation protein Sdo1/SBDS-like [PTHR10927] (2-217)
  IPR046928 Ribosome maturation protein SDO1/SBDS, C-terminal domain [PF20268] (138-211)